Protein AF-A0AAN0Z830-F1 (afdb_monomer)

Radius of gyration: 45.78 Å; Cα contacts (8 Å, |Δi|>4): 233; chains: 1; bounding box: 115×77×128 Å

Structure (mmCIF, N/CA/C/O backbone):
data_AF-A0AAN0Z830-F1
#
_entry.id   AF-A0AAN0Z830-F1
#
loop_
_atom_site.group_PDB
_atom_site.id
_atom_site.type_symbol
_atom_site.label_atom_id
_atom_site.label_alt_id
_atom_site.label_comp_id
_atom_site.label_asym_id
_atom_site.label_entity_id
_atom_site.label_seq_id
_atom_site.pdbx_PDB_ins_code
_atom_site.Cartn_x
_atom_site.Cartn_y
_atom_site.Cartn_z
_atom_site.occupancy
_atom_site.B_iso_or_equiv
_atom_site.auth_seq_id
_atom_site.auth_comp_id
_atom_site.auth_asym_id
_atom_site.auth_atom_id
_atom_site.pdbx_PDB_model_num
ATOM 1 N N . MET A 1 1 ? -76.048 36.753 4.198 1.00 36.59 1 MET A N 1
ATOM 2 C CA . MET A 1 1 ? -74.765 37.424 3.911 1.00 36.59 1 MET A CA 1
ATOM 3 C C . MET A 1 1 ? -74.162 37.829 5.245 1.00 36.59 1 MET A C 1
ATOM 5 O O . MET A 1 1 ? -74.640 38.785 5.834 1.00 36.59 1 MET A O 1
ATOM 9 N N . SER A 1 2 ? -73.198 37.057 5.751 1.00 37.72 2 SER A N 1
ATOM 10 C CA . SER A 1 2 ? -72.416 37.422 6.938 1.00 37.72 2 SER A CA 1
ATOM 11 C C . SER A 1 2 ? -71.027 37.811 6.469 1.00 37.72 2 SER A C 1
ATOM 13 O O . SER A 1 2 ? -70.305 36.990 5.910 1.00 37.72 2 SER A O 1
ATOM 15 N N . THR A 1 3 ? -70.683 39.077 6.653 1.00 37.38 3 THR A N 1
ATOM 16 C CA . THR A 1 3 ? -69.331 39.604 6.489 1.00 37.38 3 THR A CA 1
ATOM 17 C C . THR A 1 3 ? -68.425 38.953 7.530 1.00 37.38 3 THR A C 1
ATOM 19 O O . THR A 1 3 ? -68.562 39.216 8.723 1.00 37.38 3 THR A O 1
ATOM 22 N N . ILE A 1 4 ? -67.524 38.079 7.082 1.00 41.00 4 ILE A N 1
ATOM 23 C CA . ILE A 1 4 ? -66.385 37.617 7.878 1.00 41.00 4 ILE A CA 1
ATOM 24 C C . ILE A 1 4 ? -65.519 38.857 8.116 1.00 41.00 4 ILE A C 1
ATOM 26 O O . ILE A 1 4 ? -64.954 39.397 7.164 1.00 41.00 4 ILE A O 1
ATOM 30 N N . SER A 1 5 ? -65.483 39.355 9.356 1.00 38.84 5 SER A N 1
ATOM 31 C CA . SER A 1 5 ? -64.557 40.428 9.724 1.00 38.84 5 SER A CA 1
ATOM 32 C C . SER A 1 5 ? -63.140 39.894 9.561 1.00 38.84 5 SER A C 1
ATOM 34 O O . SER A 1 5 ? -62.750 38.946 10.239 1.00 38.84 5 SER A O 1
ATOM 36 N N . ASN A 1 6 ? -62.386 40.482 8.638 1.00 46.97 6 ASN A N 1
ATOM 37 C CA . ASN A 1 6 ? -60.991 40.149 8.366 1.00 46.97 6 ASN A CA 1
ATOM 38 C C . ASN A 1 6 ? -60.060 40.878 9.361 1.00 46.97 6 ASN A C 1
ATOM 40 O O . ASN A 1 6 ? -59.001 41.380 8.986 1.00 46.97 6 ASN A O 1
ATOM 44 N N . ASP A 1 7 ? -60.471 40.977 10.629 1.00 53.47 7 ASP A N 1
ATOM 45 C CA . ASP A 1 7 ? -59.674 41.600 11.681 1.00 53.47 7 ASP A CA 1
ATOM 46 C C . ASP A 1 7 ? -58.597 40.614 12.127 1.00 53.47 7 ASP A C 1
ATOM 48 O O . ASP A 1 7 ? -58.806 39.739 12.969 1.00 53.47 7 ASP A O 1
ATOM 52 N N . SER A 1 8 ? -57.415 40.746 11.527 1.00 60.31 8 SER A N 1
ATOM 53 C CA . SER A 1 8 ? -56.220 40.068 12.023 1.00 60.31 8 SER A CA 1
ATOM 54 C C . SER A 1 8 ? -55.987 40.488 13.479 1.00 60.31 8 SER A C 1
ATOM 56 O O . SER A 1 8 ? -56.006 41.690 13.761 1.00 60.31 8 SER A O 1
ATOM 58 N N . PRO A 1 9 ? -55.761 39.552 14.421 1.00 67.81 9 PRO A N 1
ATOM 59 C CA . PRO A 1 9 ? -55.589 39.903 15.822 1.00 67.81 9 PRO A CA 1
ATOM 60 C C . PRO A 1 9 ? -54.389 40.846 15.977 1.00 67.81 9 PRO A C 1
ATOM 62 O O . PRO A 1 9 ? -53.250 40.512 15.643 1.00 67.81 9 PRO A O 1
ATOM 65 N N . MET A 1 10 ? -54.665 42.054 16.464 1.00 74.75 10 MET A N 1
ATOM 66 C CA . MET A 1 10 ? -53.665 43.083 16.731 1.00 74.75 10 MET A CA 1
ATOM 67 C C . MET A 1 10 ? -53.116 42.892 18.146 1.00 74.75 10 MET A C 1
ATOM 69 O O . MET A 1 10 ? -53.870 42.832 19.118 1.00 74.75 10 MET A O 1
ATOM 73 N N . ARG A 1 11 ? -51.792 42.838 18.290 1.00 72.62 11 ARG A N 1
ATOM 74 C CA . ARG A 1 11 ? -51.127 43.017 19.580 1.00 72.62 11 ARG A CA 1
ATOM 75 C C . ARG A 1 11 ? -51.316 44.464 20.012 1.00 72.62 11 ARG A C 1
ATOM 77 O O . ARG A 1 11 ? -50.896 45.384 19.318 1.00 72.62 11 ARG A O 1
ATOM 84 N N . THR A 1 12 ? -51.920 44.647 21.178 1.00 80.00 12 THR A N 1
ATOM 85 C CA . THR A 1 12 ? -52.028 45.936 21.866 1.00 80.00 12 THR A CA 1
ATOM 86 C C . THR A 1 12 ? -51.271 45.862 23.182 1.00 80.00 12 THR A C 1
ATOM 88 O O . THR A 1 12 ? -51.327 44.834 23.855 1.00 80.00 12 THR A O 1
ATOM 91 N N . GLY A 1 13 ? -50.619 46.944 23.590 1.00 86.38 13 GLY A N 1
ATOM 92 C CA . GLY A 1 13 ? -49.917 46.989 24.868 1.00 86.38 13 GLY A CA 1
ATOM 93 C C . GLY A 1 13 ? -49.481 48.396 25.237 1.00 86.38 13 GLY A C 1
ATOM 94 O O . GLY A 1 13 ? -50.028 49.381 24.735 1.00 86.38 13 GLY A O 1
ATOM 95 N N . TRP A 1 14 ? -48.513 48.475 26.137 1.00 89.25 14 TRP A N 1
ATOM 96 C CA . TRP A 1 14 ? -47.897 49.711 26.591 1.00 89.25 14 TRP A CA 1
ATOM 97 C C . TRP A 1 14 ? -46.433 49.753 26.156 1.00 89.25 14 TRP A C 1
ATOM 99 O O . TRP A 1 14 ? -45.771 48.717 26.067 1.00 89.25 14 TRP A O 1
ATOM 109 N N . SER A 1 15 ? -45.953 50.959 25.870 1.00 89.62 15 SER A N 1
ATOM 110 C CA . SER A 1 15 ? -44.570 51.261 25.524 1.00 89.62 15 SER A CA 1
ATOM 111 C C . SER A 1 15 ? -43.957 52.163 26.587 1.00 89.62 15 SER A C 1
ATOM 113 O O . SER A 1 15 ? -44.625 53.078 27.077 1.00 89.62 15 SER A O 1
ATOM 115 N N . VAL A 1 16 ? -42.679 51.954 26.896 1.00 88.44 16 VAL A N 1
ATOM 116 C CA . VAL A 1 16 ? -41.858 52.924 27.636 1.00 88.44 16 VAL A CA 1
ATOM 117 C C . VAL A 1 16 ? -41.117 53.769 26.609 1.00 88.44 16 VAL A C 1
ATOM 119 O O . VAL A 1 16 ? -40.380 53.232 25.783 1.00 88.44 16 VAL A O 1
ATOM 122 N N . VAL A 1 17 ? -41.325 55.080 26.650 1.00 87.44 17 VAL A N 1
ATOM 123 C CA . VAL A 1 17 ? -40.800 56.039 25.676 1.00 87.44 17 VAL A CA 1
ATOM 124 C C . VAL A 1 17 ? -39.960 57.079 26.404 1.00 87.44 17 VAL A C 1
ATOM 126 O O . VAL A 1 17 ? -40.355 57.563 27.465 1.00 87.44 17 VAL A O 1
ATOM 129 N N . ASP A 1 18 ? -38.799 57.423 25.858 1.00 85.44 18 ASP A N 1
ATOM 130 C CA . ASP A 1 18 ? -37.977 58.505 26.401 1.00 85.44 18 ASP A CA 1
ATOM 131 C C . ASP A 1 18 ? -38.469 59.904 25.972 1.00 85.44 18 ASP A C 1
ATOM 133 O O . ASP A 1 18 ? -39.377 60.054 25.150 1.00 85.44 18 ASP A O 1
ATOM 137 N N . LYS A 1 19 ? -37.848 60.962 26.514 1.00 80.56 19 LYS A N 1
ATOM 138 C CA . LYS A 1 19 ? -38.179 62.359 26.165 1.00 80.56 19 LYS A CA 1
ATOM 139 C C . LYS A 1 19 ? -37.974 62.696 24.683 1.00 80.56 19 LYS A C 1
ATOM 141 O O . LYS A 1 19 ? -38.504 63.700 24.219 1.00 80.56 19 LYS A O 1
ATOM 146 N N . GLN A 1 20 ? -37.180 61.907 23.963 1.00 79.25 20 GLN A N 1
ATOM 147 C CA . GLN A 1 20 ? -36.871 62.097 22.546 1.00 79.25 20 GLN A CA 1
ATOM 148 C C . GLN A 1 20 ? -37.838 61.312 21.645 1.00 79.25 20 GLN A C 1
ATOM 150 O O . GLN A 1 20 ? -37.745 61.403 20.423 1.00 79.25 20 GLN A O 1
ATOM 155 N N . GLY A 1 21 ? -38.791 60.576 22.230 1.00 77.69 21 GLY A N 1
ATOM 156 C CA . GLY A 1 21 ? -39.783 59.790 21.504 1.00 77.69 21 GLY A CA 1
ATOM 157 C C . GLY A 1 21 ? -39.315 58.382 21.133 1.00 77.69 21 GLY A C 1
ATOM 158 O O . GLY A 1 21 ? -40.021 57.691 20.402 1.00 77.69 21 GLY A O 1
ATOM 159 N N . LYS A 1 22 ? -38.154 57.926 21.620 1.00 83.06 22 LYS A N 1
ATOM 160 C CA . LYS A 1 22 ? -37.643 56.582 21.341 1.00 83.06 22 LYS A CA 1
ATOM 161 C C . LYS A 1 22 ? -38.328 55.556 22.242 1.00 83.06 22 LYS A C 1
ATOM 163 O O . LYS A 1 22 ? -38.270 55.655 23.468 1.00 83.06 22 LYS A O 1
ATOM 168 N N . GLU A 1 23 ? -38.944 54.544 21.634 1.00 84.19 23 GLU A N 1
ATOM 169 C CA . GLU A 1 23 ? -39.487 53.394 22.361 1.00 84.19 23 GLU A CA 1
ATOM 170 C C . GLU A 1 23 ? -38.346 52.489 22.849 1.00 84.19 23 GLU A C 1
ATOM 172 O O . GLU A 1 23 ? -37.551 51.985 22.054 1.00 84.19 23 GLU A O 1
ATOM 177 N N . LEU A 1 24 ? -38.266 52.272 24.162 1.00 83.19 24 LEU A N 1
ATOM 178 C CA . LEU A 1 24 ? -37.309 51.352 24.787 1.00 83.19 24 LEU A CA 1
ATOM 179 C C . LEU A 1 24 ? -37.878 49.931 24.876 1.00 83.19 24 LEU A C 1
ATOM 181 O O . LEU A 1 24 ? -37.157 48.950 24.719 1.00 83.19 24 LEU A O 1
ATOM 185 N N . CYS A 1 25 ? -39.188 49.830 25.081 1.00 83.56 25 CYS A N 1
ATOM 186 C CA . CYS A 1 25 ? -39.962 48.607 24.926 1.00 83.56 25 CYS A CA 1
ATOM 187 C C . CYS A 1 25 ? -41.369 48.968 24.440 1.00 83.56 25 CYS A C 1
ATOM 189 O O . CYS A 1 25 ? -41.843 50.077 24.695 1.00 83.56 25 CYS A O 1
ATOM 191 N N . SER A 1 26 ? -42.031 48.051 23.737 1.00 86.75 26 SER A N 1
ATOM 192 C CA . SER A 1 26 ? -43.398 48.237 23.246 1.00 86.75 26 SER A CA 1
ATOM 193 C C . SER A 1 26 ? -44.188 46.936 23.273 1.00 86.75 26 SER A C 1
ATOM 195 O O . SER A 1 26 ? -43.617 45.845 23.297 1.00 86.75 26 SER A O 1
ATOM 197 N N . LEU A 1 27 ? -45.518 47.061 23.274 1.00 83.25 27 LEU A N 1
ATOM 198 C CA . LEU A 1 27 ? -46.466 45.945 23.237 1.00 83.25 27 LEU A CA 1
ATOM 199 C C . LEU A 1 27 ? -46.359 44.990 24.435 1.00 83.25 27 LEU A C 1
ATOM 201 O O . LEU A 1 27 ? -46.645 43.798 24.309 1.00 83.25 27 LEU A O 1
ATOM 205 N N . VAL A 1 28 ? -45.993 45.521 25.604 1.00 83.06 28 VAL A N 1
ATOM 206 C CA . VAL A 1 28 ? -45.953 44.770 26.867 1.00 83.06 28 VAL A CA 1
ATOM 207 C C . VAL A 1 28 ? -47.168 45.094 27.752 1.00 83.06 28 VAL A C 1
ATOM 209 O O . VAL A 1 28 ? -47.805 46.140 27.572 1.00 83.06 28 VAL A O 1
ATOM 212 N N . PRO A 1 29 ? -47.535 44.224 28.711 1.00 87.12 29 PRO A N 1
ATOM 213 C CA . PRO A 1 29 ? -48.523 44.556 29.734 1.00 87.12 29 PRO A CA 1
ATOM 214 C C . PRO A 1 29 ? -48.128 45.813 30.517 1.00 87.12 29 PRO A C 1
ATOM 216 O O . PRO A 1 29 ? -46.946 46.125 30.656 1.00 87.12 29 PRO A O 1
ATOM 219 N N . ARG A 1 30 ? -49.121 46.527 31.063 1.00 82.75 30 ARG A N 1
ATOM 220 C CA . ARG A 1 30 ? -48.874 47.792 31.772 1.00 82.75 30 ARG A CA 1
ATOM 221 C C . ARG A 1 30 ? -47.902 47.626 32.940 1.00 82.75 30 ARG A C 1
ATOM 223 O O . ARG A 1 30 ? -46.965 48.405 33.042 1.00 82.75 30 ARG A O 1
ATOM 230 N N . SER A 1 31 ? -48.103 46.591 33.754 1.00 85.00 31 SER A N 1
ATOM 231 C CA . SER A 1 31 ? -47.233 46.269 34.888 1.00 85.00 31 SER A CA 1
ATOM 232 C C . SER A 1 31 ? -45.783 46.069 34.453 1.00 85.00 31 SER A C 1
ATOM 234 O O . SER A 1 31 ? -44.885 46.672 35.021 1.00 85.00 31 SER A O 1
ATOM 236 N N . THR A 1 32 ? -45.557 45.323 33.370 1.00 84.06 32 THR A N 1
ATOM 237 C CA . THR A 1 32 ? -44.220 45.115 32.804 1.00 84.06 32 THR A CA 1
ATOM 238 C C . THR A 1 32 ? -43.603 46.417 32.288 1.00 84.06 32 THR A C 1
ATOM 240 O O . THR A 1 32 ? -42.408 46.627 32.456 1.00 84.06 32 THR A O 1
ATOM 243 N N . ALA A 1 33 ? -44.390 47.318 31.688 1.00 85.56 33 ALA A N 1
ATOM 244 C CA . ALA A 1 33 ? -43.894 48.639 31.293 1.00 85.56 33 ALA A CA 1
ATOM 245 C C . ALA A 1 33 ? -43.503 49.500 32.509 1.00 85.56 33 ALA A C 1
ATOM 247 O O . ALA A 1 33 ? -42.485 50.190 32.461 1.00 85.56 33 ALA A O 1
ATOM 248 N N . ASP A 1 34 ? -44.283 49.453 33.594 1.00 84.69 34 ASP A N 1
ATOM 249 C CA . ASP A 1 34 ? -43.969 50.155 34.843 1.00 84.69 34 ASP A CA 1
ATOM 250 C C . ASP A 1 34 ? -42.675 49.593 35.478 1.00 84.69 34 ASP A C 1
ATOM 252 O O . ASP A 1 34 ? -41.786 50.371 35.837 1.00 84.69 34 ASP A O 1
ATOM 256 N N . ASP A 1 35 ? -42.505 48.267 35.508 1.00 85.94 35 ASP A N 1
ATOM 257 C CA . ASP A 1 35 ? -41.287 47.602 36.000 1.00 85.94 35 ASP A CA 1
ATOM 258 C C . ASP A 1 35 ? -40.061 47.939 35.140 1.00 85.94 35 ASP A C 1
ATOM 260 O O . ASP A 1 35 ? -38.996 48.281 35.658 1.00 85.94 35 ASP A O 1
ATOM 264 N N . MET A 1 36 ? -40.203 47.902 33.810 1.00 84.56 36 MET A N 1
ATOM 265 C CA . MET A 1 36 ? -39.117 48.252 32.891 1.00 84.56 36 MET A CA 1
ATOM 266 C C . MET A 1 36 ? -38.738 49.727 33.001 1.00 84.56 36 MET A C 1
ATOM 268 O O . MET A 1 36 ? -37.553 50.052 32.961 1.00 84.56 36 MET A O 1
ATOM 272 N N . LYS A 1 37 ? -39.708 50.631 33.187 1.00 85.31 37 LYS A N 1
ATOM 273 C CA . LYS A 1 37 ? -39.422 52.043 33.463 1.00 85.31 37 LYS A CA 1
ATOM 274 C C . LYS A 1 37 ? -38.579 52.186 34.731 1.00 85.31 37 LYS A C 1
ATOM 276 O O . LYS A 1 37 ? -37.565 52.881 34.692 1.00 85.31 37 LYS A O 1
ATOM 281 N N . TRP A 1 38 ? -38.959 51.517 35.820 1.00 84.25 38 TRP A N 1
ATOM 282 C CA . TRP A 1 38 ? -38.179 51.517 37.060 1.00 84.25 38 TRP A CA 1
ATOM 283 C C . TRP A 1 38 ? -36.767 50.970 36.858 1.00 84.25 38 TRP A C 1
ATOM 285 O O . TRP A 1 38 ? -35.801 51.608 37.277 1.00 84.25 38 TRP A O 1
ATOM 295 N N . PHE A 1 39 ? -36.636 49.843 36.160 1.00 84.75 39 PHE A N 1
ATOM 296 C CA . PHE A 1 39 ? -35.343 49.248 35.838 1.00 84.75 39 PHE A CA 1
ATOM 297 C C . PHE A 1 39 ? -34.453 50.207 35.033 1.00 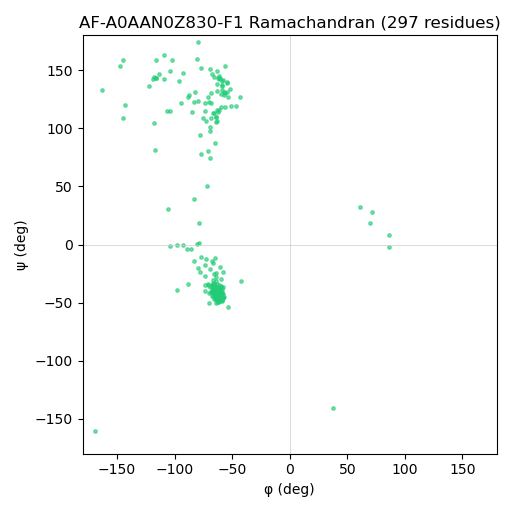84.75 39 PHE A C 1
ATOM 299 O O . PHE A 1 39 ? -33.302 50.444 35.402 1.00 84.75 39 PHE A O 1
ATOM 306 N N . TYR A 1 40 ? -34.981 50.826 33.972 1.00 82.62 40 TYR A N 1
ATOM 307 C CA . TYR A 1 40 ? -34.213 51.771 33.161 1.00 82.62 40 TYR A CA 1
ATOM 308 C C . TYR A 1 40 ? -33.791 53.008 33.958 1.00 82.62 40 TYR A C 1
ATOM 310 O O . TYR A 1 40 ? -32.639 53.428 33.843 1.00 82.62 40 TYR A O 1
ATOM 318 N N . MET A 1 41 ? -34.672 53.538 34.814 1.00 81.88 41 MET A N 1
ATOM 319 C CA . MET A 1 41 ? -34.348 54.650 35.714 1.00 81.88 41 MET A CA 1
ATOM 320 C C . MET A 1 41 ? -33.230 54.302 36.706 1.00 81.88 41 MET A C 1
ATOM 322 O O . MET A 1 41 ? -32.383 55.149 36.979 1.00 81.88 41 MET A O 1
ATOM 326 N N . GLN A 1 42 ? -33.202 53.073 37.230 1.00 81.00 42 GLN A N 1
ATOM 327 C CA . GLN A 1 42 ? -32.143 52.613 38.137 1.00 81.00 42 GLN A CA 1
ATOM 328 C C . GLN A 1 42 ? -30.819 52.356 37.409 1.00 81.00 42 GLN A C 1
ATOM 330 O O . GLN A 1 42 ? -29.755 52.690 37.923 1.00 81.00 42 GLN A O 1
ATOM 335 N N . SER A 1 43 ? -30.881 51.769 36.213 1.00 78.88 43 SER A N 1
ATOM 336 C CA . SER A 1 43 ? -29.699 51.375 35.437 1.00 78.88 43 SER A CA 1
ATOM 337 C C . SER A 1 43 ? -28.949 52.549 34.802 1.00 78.88 43 SER A C 1
ATOM 339 O O . SER A 1 43 ? -27.745 52.452 34.567 1.00 78.88 43 SER A O 1
ATOM 341 N N . ASN A 1 44 ? -29.636 53.656 34.505 1.00 76.94 44 ASN A N 1
ATOM 342 C CA . ASN A 1 44 ? -29.026 54.813 33.868 1.00 76.94 44 ASN A CA 1
ATOM 343 C C . ASN A 1 44 ? -29.647 56.127 34.390 1.00 76.94 44 ASN A C 1
ATOM 345 O O . ASN A 1 44 ? -30.775 56.471 34.017 1.00 76.94 44 ASN A O 1
ATOM 349 N N . PRO A 1 45 ? -28.889 56.912 35.184 1.00 73.31 45 PRO A N 1
ATOM 350 C CA . PRO A 1 45 ? -29.349 58.179 35.754 1.00 73.31 45 PRO A CA 1
ATOM 351 C C . PRO A 1 45 ? -29.793 59.213 34.711 1.00 73.31 45 PRO A C 1
ATOM 353 O O . PRO A 1 45 ? -30.601 60.086 35.025 1.00 73.31 45 PRO A O 1
ATOM 356 N N . ALA A 1 46 ? -29.301 59.118 33.468 1.00 73.44 46 ALA A N 1
ATOM 357 C CA . ALA A 1 46 ? -29.650 60.039 32.386 1.00 73.44 46 ALA A CA 1
ATOM 358 C C . ALA A 1 46 ? -31.138 59.977 32.001 1.00 73.44 46 ALA A C 1
ATOM 360 O O . ALA A 1 46 ? -31.680 60.962 31.498 1.00 73.44 46 ALA A O 1
ATOM 361 N N . TYR A 1 47 ? -31.815 58.851 32.260 1.00 67.38 47 TYR A N 1
ATOM 362 C CA . TYR A 1 47 ? -33.243 58.721 31.980 1.00 67.38 47 TYR A CA 1
ATOM 363 C C . TYR A 1 47 ? -34.129 59.416 33.020 1.00 67.38 47 TYR A C 1
ATOM 365 O O . TYR A 1 47 ? -35.231 59.830 32.659 1.00 67.38 47 TYR A O 1
ATOM 373 N N . GLY A 1 48 ? -33.648 59.627 34.256 1.00 65.56 48 GLY A N 1
ATOM 374 C CA . GLY A 1 48 ? -34.333 60.369 35.328 1.00 65.56 48 GLY A CA 1
ATOM 375 C C . GLY A 1 48 ? -35.857 60.158 35.386 1.00 65.56 48 GLY A C 1
ATOM 376 O O . GLY A 1 48 ? -36.364 59.081 35.097 1.00 65.56 48 GLY A O 1
ATOM 377 N N . ASN A 1 49 ? -36.625 61.216 35.670 1.00 65.38 49 ASN A N 1
ATOM 378 C CA . ASN A 1 49 ? -38.097 61.211 35.534 1.00 65.38 49 ASN A CA 1
ATOM 379 C C . ASN A 1 49 ? -38.574 61.383 34.072 1.00 65.38 49 ASN A C 1
ATOM 381 O O . ASN A 1 49 ? -39.702 61.802 33.829 1.00 65.38 49 ASN A O 1
ATOM 385 N N . GLY A 1 50 ? -37.704 61.144 33.089 1.00 73.44 50 GLY A N 1
ATOM 386 C CA . GLY A 1 50 ? -37.937 61.440 31.676 1.00 73.44 50 GLY A CA 1
ATOM 387 C C . GLY A 1 50 ? -38.598 60.337 30.862 1.00 73.44 50 GLY A C 1
ATOM 388 O O . GLY A 1 50 ? -38.865 60.557 29.686 1.00 73.44 50 GLY A O 1
ATOM 389 N N . LEU A 1 51 ? -38.845 59.171 31.458 1.00 83.00 51 LEU A N 1
ATOM 390 C CA . LEU A 1 51 ? -39.528 58.069 30.790 1.00 83.00 51 LEU A CA 1
ATOM 391 C C . LEU A 1 51 ? -41.043 58.187 30.966 1.00 83.00 51 LEU A C 1
ATOM 393 O O . LEU A 1 51 ? -41.559 58.252 32.087 1.00 83.00 51 LEU A O 1
ATOM 397 N N . GLU A 1 52 ? -41.766 58.152 29.859 1.00 86.38 52 GLU A N 1
ATOM 398 C CA . GLU A 1 52 ? -43.223 58.153 29.816 1.00 86.38 52 GLU A CA 1
ATOM 399 C C . GLU A 1 52 ? -43.730 56.783 29.382 1.00 86.38 52 GLU A C 1
ATOM 401 O O . GLU A 1 52 ? -43.150 56.134 28.516 1.00 86.38 52 GLU A O 1
ATOM 406 N N . ILE A 1 53 ? -44.838 56.339 29.973 1.00 86.75 53 ILE A N 1
ATOM 407 C CA . ILE A 1 53 ? -45.486 55.095 29.560 1.00 86.75 53 ILE A CA 1
ATOM 408 C C . ILE A 1 53 ? -46.714 55.458 28.748 1.00 86.75 53 ILE A C 1
ATOM 410 O O . ILE A 1 53 ? -47.662 56.048 29.274 1.00 86.75 53 ILE A O 1
ATOM 414 N N . LYS A 1 54 ? -46.686 55.099 27.469 1.00 88.19 54 LYS A N 1
ATOM 415 C CA . LYS A 1 54 ? -47.738 55.399 26.495 1.00 88.19 54 LYS A CA 1
ATOM 416 C C . LYS A 1 54 ? -48.366 54.115 25.990 1.00 88.19 54 LYS A C 1
ATOM 418 O O . LYS A 1 54 ? -47.788 53.037 26.099 1.00 88.19 54 LYS A O 1
ATOM 423 N N . ARG A 1 55 ? -49.583 54.216 25.465 1.00 86.19 55 ARG A N 1
ATOM 424 C CA . ARG A 1 55 ? -50.226 53.082 24.805 1.00 86.19 55 ARG A CA 1
ATOM 425 C C . ARG A 1 55 ? -49.508 52.841 23.477 1.00 86.19 55 ARG A C 1
ATOM 427 O O . ARG A 1 55 ? -49.351 53.783 22.708 1.00 86.19 55 ARG A O 1
ATOM 434 N N . SER A 1 56 ? -49.055 51.614 23.244 1.00 84.94 56 SER A N 1
ATOM 435 C CA . SER A 1 56 ? -48.383 51.239 22.001 1.00 84.94 56 SER A CA 1
ATOM 436 C C . SER A 1 56 ? -49.361 51.280 20.834 1.00 84.94 56 SER A C 1
ATOM 438 O O . SER A 1 56 ? -50.535 50.922 20.990 1.00 84.94 56 SER A O 1
ATOM 440 N N . GLU A 1 57 ? -48.861 51.632 19.654 1.00 80.62 57 GLU A N 1
ATOM 441 C CA . GLU A 1 57 ? -49.614 51.454 18.416 1.00 80.62 57 GLU A CA 1
ATOM 442 C C . GLU A 1 57 ? -49.879 49.956 18.172 1.00 80.62 57 GLU A C 1
ATOM 444 O O . GLU A 1 57 ? -48.954 49.146 18.316 1.00 80.62 57 GLU A O 1
ATOM 449 N N . PRO A 1 58 ? -51.122 49.554 17.840 1.00 77.56 58 PRO A N 1
ATOM 450 C CA . PRO A 1 58 ? -51.443 48.158 17.579 1.00 77.56 58 PRO A CA 1
ATOM 451 C C . PRO A 1 58 ? -50.618 47.607 16.410 1.00 77.56 58 PRO A C 1
ATOM 453 O O . PRO A 1 58 ? -50.580 48.213 15.341 1.00 77.56 58 PRO A O 1
ATOM 456 N N . LYS A 1 59 ? -49.971 46.450 16.596 1.00 76.69 59 LYS A N 1
ATOM 457 C CA . LYS A 1 59 ? -49.235 45.755 15.522 1.00 76.69 59 LYS A CA 1
ATOM 458 C C . LYS A 1 59 ? -49.844 44.380 15.259 1.00 76.69 59 LYS A C 1
ATOM 460 O O . LYS A 1 59 ? -50.258 43.726 16.215 1.00 76.69 59 LYS A O 1
ATOM 465 N N . PRO A 1 60 ? -49.885 43.900 14.007 1.00 75.62 60 PRO A N 1
ATOM 466 C CA . PRO A 1 60 ? -50.394 42.564 13.708 1.00 75.62 60 PRO A CA 1
ATOM 467 C C . PRO A 1 60 ? -49.595 41.493 14.466 1.00 75.62 60 PRO A C 1
ATOM 469 O O . PRO A 1 60 ? -48.369 41.587 14.576 1.00 75.62 60 PRO A O 1
ATOM 472 N N . MET A 1 61 ? -50.284 40.492 15.029 1.00 66.69 61 MET A N 1
ATOM 473 C CA . MET A 1 61 ? -49.606 39.368 15.678 1.00 66.69 61 MET A CA 1
ATOM 474 C C . MET A 1 61 ? -48.681 38.653 14.679 1.00 66.69 61 MET A C 1
ATOM 476 O O . MET A 1 61 ? -49.122 38.354 13.567 1.00 66.69 61 MET A O 1
ATOM 480 N N . PRO A 1 62 ? -47.420 38.350 15.049 1.00 61.25 62 PRO A N 1
ATOM 481 C CA . PRO A 1 62 ? -46.574 37.504 14.218 1.00 61.25 62 PRO A CA 1
ATOM 482 C C . PRO A 1 62 ? -47.226 36.124 14.075 1.00 61.25 62 PRO A C 1
ATOM 484 O O . PRO A 1 62 ? -47.836 35.624 15.024 1.00 61.25 62 PRO A O 1
ATOM 487 N N . ALA A 1 63 ? -47.110 35.524 12.887 1.00 62.56 63 ALA A N 1
ATOM 488 C CA . ALA A 1 63 ? -47.649 34.195 12.627 1.00 62.56 63 ALA A CA 1
ATOM 489 C C . ALA A 1 63 ? -47.112 33.190 13.668 1.00 62.56 63 ALA A C 1
ATOM 491 O O . ALA A 1 63 ? -45.935 33.277 14.039 1.00 62.56 63 ALA A O 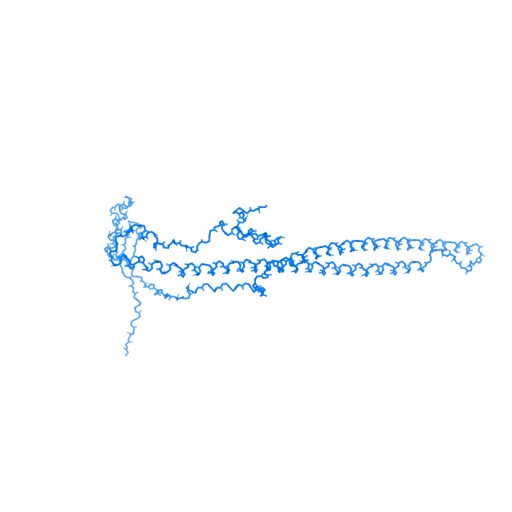1
ATOM 492 N N . PRO A 1 64 ? -47.947 32.259 14.168 1.00 54.44 64 PRO A N 1
ATOM 493 C CA . PRO A 1 64 ? -47.501 31.265 15.131 1.00 54.44 64 PRO A CA 1
ATOM 494 C C . PRO A 1 64 ? -46.330 30.477 14.541 1.00 54.44 64 PRO A C 1
ATOM 496 O O . PRO A 1 64 ? -46.408 29.983 13.416 1.00 54.44 64 PRO A O 1
ATOM 499 N N . ILE A 1 65 ? -45.237 30.383 15.299 1.00 55.03 65 ILE A N 1
ATOM 500 C CA . ILE A 1 65 ? -44.090 29.554 14.933 1.00 55.03 65 ILE A CA 1
ATOM 501 C C . ILE A 1 65 ? -44.583 28.107 14.934 1.00 55.03 65 ILE A C 1
ATOM 503 O O . ILE A 1 65 ? -44.818 27.521 15.990 1.00 55.03 65 ILE A O 1
ATOM 507 N N . VAL A 1 66 ? -44.777 27.542 13.746 1.00 49.19 66 VAL A N 1
ATOM 508 C CA . VAL A 1 66 ? -45.048 26.116 13.585 1.00 49.19 66 VAL A CA 1
ATOM 509 C C . VAL A 1 66 ? -43.733 25.395 13.860 1.00 49.19 66 VAL A C 1
ATOM 511 O O . VAL A 1 66 ? -42.799 25.465 13.063 1.00 49.19 66 VAL A O 1
ATOM 514 N N . PHE A 1 67 ? -43.633 24.743 15.017 1.00 44.66 67 PHE A N 1
ATOM 515 C CA . PHE A 1 67 ? -42.529 23.836 15.319 1.00 44.66 67 PHE A CA 1
ATOM 516 C C . PHE A 1 67 ? -42.581 22.671 14.320 1.00 44.66 67 PHE A C 1
ATOM 518 O O . PHE A 1 67 ? -43.466 21.821 14.408 1.00 44.66 67 PHE A O 1
ATOM 525 N N . SER A 1 68 ? -41.662 22.640 13.351 1.00 44.09 68 SER A N 1
ATOM 526 C CA . SER A 1 68 ? -41.470 21.464 12.499 1.00 44.09 68 SER A CA 1
ATOM 527 C C . SER A 1 68 ? -40.567 20.461 13.231 1.00 44.09 68 SER A C 1
ATOM 529 O O . SER A 1 68 ? -39.438 20.822 13.576 1.00 44.09 68 SER A O 1
ATOM 531 N N . PRO A 1 69 ? -41.003 19.209 13.466 1.00 53.53 69 PRO A N 1
ATOM 532 C CA . PRO A 1 69 ? -40.183 18.177 14.109 1.00 53.53 69 PRO A CA 1
ATOM 533 C C . PRO A 1 69 ? -38.951 17.767 13.285 1.00 53.53 69 PRO A C 1
ATOM 535 O O . PRO A 1 69 ? -38.065 17.091 13.801 1.00 53.53 69 PRO A O 1
ATOM 538 N N . ASP A 1 70 ? -38.864 18.182 12.016 1.00 49.12 70 ASP A N 1
ATOM 539 C CA . ASP A 1 70 ? -37.785 17.797 11.098 1.00 49.12 70 ASP A CA 1
ATOM 540 C C . ASP A 1 70 ? -36.401 18.356 11.472 1.00 49.12 70 ASP A C 1
ATOM 542 O O . ASP A 1 70 ? -35.392 17.865 10.967 1.00 49.12 70 ASP A O 1
ATOM 546 N N . ILE A 1 71 ? -36.327 19.341 12.374 1.00 48.44 71 ILE A N 1
ATOM 547 C CA . ILE A 1 71 ? -35.054 19.895 12.875 1.00 48.44 71 ILE A CA 1
ATOM 548 C C . ILE A 1 71 ? -34.363 18.905 13.841 1.00 48.44 71 ILE A C 1
ATOM 550 O O . ILE A 1 71 ? -33.159 18.991 14.062 1.00 48.44 71 ILE A O 1
ATOM 554 N N . TYR A 1 72 ? -35.102 17.917 14.363 1.00 49.19 72 TYR A N 1
ATOM 555 C CA . TYR A 1 72 ? -34.594 16.838 15.216 1.00 49.19 72 TYR A CA 1
ATOM 556 C C . TYR A 1 72 ? -34.498 15.497 14.485 1.00 49.19 72 TYR A C 1
ATOM 558 O O . TYR A 1 72 ? -34.631 14.446 15.112 1.00 49.19 72 TYR A O 1
ATOM 566 N N . LYS A 1 73 ? -34.258 15.479 13.166 1.00 48.56 73 LYS A N 1
ATOM 567 C CA . LYS A 1 73 ? -33.789 14.233 12.550 1.00 48.56 73 LYS A CA 1
ATOM 568 C C . LYS A 1 73 ? -32.451 13.879 13.207 1.00 48.56 73 LYS A C 1
ATOM 570 O O . LYS A 1 73 ? -31.514 14.668 13.060 1.00 48.56 73 LYS A O 1
ATOM 575 N N . PRO A 1 74 ? -32.331 12.749 13.938 1.00 52.41 74 PRO A N 1
ATOM 576 C CA . PRO A 1 74 ? -31.019 12.282 14.351 1.00 52.41 74 PRO A CA 1
ATOM 577 C C . PRO A 1 74 ? -30.190 12.186 13.074 1.00 52.41 74 PRO A C 1
ATOM 579 O O . PRO A 1 74 ? -30.674 11.632 12.081 1.00 52.41 74 PRO A O 1
ATOM 582 N N . MET A 1 75 ? -29.008 12.816 13.066 1.00 53.88 75 MET A N 1
ATOM 583 C CA . MET A 1 75 ? -28.078 12.706 11.943 1.00 53.88 75 MET A CA 1
ATOM 584 C C . MET A 1 75 ? -28.051 11.244 11.513 1.00 53.88 75 MET A C 1
ATOM 586 O O . MET A 1 75 ? -27.914 10.370 12.373 1.00 53.88 75 MET A O 1
ATOM 590 N N . ALA A 1 76 ? -28.276 10.989 10.219 1.00 51.84 76 ALA A N 1
ATOM 591 C CA . ALA A 1 76 ? -28.237 9.638 9.682 1.00 51.84 76 ALA A CA 1
ATOM 592 C C . ALA A 1 76 ? -26.974 8.970 10.225 1.00 51.84 76 ALA A C 1
ATOM 594 O O . ALA A 1 76 ? -25.882 9.516 10.051 1.00 51.84 76 ALA A O 1
ATOM 595 N N . VAL A 1 77 ? -27.152 7.872 10.971 1.00 57.66 77 VAL A N 1
ATOM 596 C CA . VAL A 1 77 ? -26.041 7.158 11.605 1.00 57.66 77 VAL A CA 1
ATOM 597 C C . VAL A 1 77 ? -25.014 6.917 10.502 1.00 57.66 77 VAL A C 1
ATOM 599 O O . VAL A 1 77 ? -25.391 6.324 9.488 1.00 57.66 77 VAL A O 1
ATOM 602 N N . PRO A 1 78 ? -23.780 7.441 10.622 1.00 53.25 78 PRO A N 1
ATOM 603 C CA . PRO A 1 78 ? -22.805 7.342 9.551 1.00 53.25 78 PRO A CA 1
ATOM 604 C C . PRO A 1 78 ? -22.636 5.869 9.211 1.00 53.25 78 PRO A C 1
ATOM 606 O O . PRO A 1 78 ? -22.278 5.070 10.075 1.00 53.25 78 PRO A O 1
ATOM 609 N N . THR A 1 79 ? -22.965 5.502 7.972 1.00 52.44 79 THR A N 1
ATOM 610 C CA . THR A 1 79 ? -22.811 4.128 7.508 1.00 52.44 7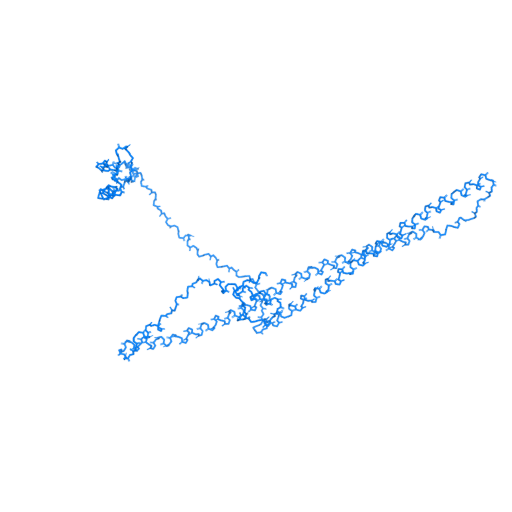9 THR A CA 1
ATOM 611 C C . THR A 1 79 ? -21.321 3.808 7.584 1.00 52.44 79 THR A C 1
ATOM 613 O O . THR A 1 79 ? -20.542 4.460 6.879 1.00 52.44 79 THR A O 1
ATOM 616 N N . PRO A 1 80 ? -20.889 2.878 8.453 1.00 59.69 80 PRO A N 1
ATOM 617 C CA . PRO A 1 80 ? -19.475 2.588 8.591 1.00 59.69 80 PRO A CA 1
ATOM 618 C C . PRO A 1 80 ? -18.935 2.068 7.250 1.00 59.69 80 PRO A C 1
ATOM 620 O O . PRO A 1 80 ? -19.667 1.390 6.517 1.00 59.69 80 PRO A O 1
ATOM 623 N N . PRO A 1 81 ? -17.677 2.387 6.898 1.00 66.81 81 PRO A N 1
ATOM 624 C CA . PRO A 1 81 ? -17.059 1.848 5.696 1.00 66.81 81 PRO A CA 1
ATOM 625 C C . PRO A 1 81 ? -17.132 0.319 5.730 1.00 66.81 81 PRO A C 1
ATOM 627 O O . PRO A 1 81 ? -16.947 -0.301 6.780 1.00 66.81 81 PRO A O 1
ATOM 630 N N . LYS A 1 82 ? -17.436 -0.297 4.582 1.00 76.38 82 LYS A N 1
ATOM 631 C CA . LYS A 1 82 ? -17.515 -1.754 4.476 1.00 76.38 82 LYS A CA 1
ATOM 632 C C . LYS A 1 82 ? -16.108 -2.332 4.616 1.00 76.38 82 LYS A C 1
ATOM 634 O O . LYS A 1 82 ? -15.342 -2.349 3.658 1.00 76.38 82 LYS A O 1
ATOM 639 N N . LEU A 1 83 ? -15.784 -2.772 5.824 1.00 83.12 83 LEU A N 1
ATOM 640 C CA . LEU A 1 83 ? -14.541 -3.464 6.124 1.00 83.12 83 LEU A CA 1
ATOM 641 C C . LEU A 1 83 ? -14.613 -4.924 5.652 1.00 83.12 83 LEU A C 1
ATOM 643 O O . LEU A 1 83 ? -15.712 -5.485 5.604 1.00 83.12 83 LEU A O 1
ATOM 647 N N . PRO A 1 84 ? -13.472 -5.545 5.308 1.00 82.44 84 PRO A N 1
ATOM 648 C CA . PRO A 1 84 ? -13.449 -6.954 4.957 1.00 82.44 84 PRO A CA 1
ATOM 649 C C . PRO A 1 84 ? -13.931 -7.827 6.125 1.00 82.44 84 PRO A C 1
ATOM 651 O O . PRO A 1 84 ? -13.678 -7.540 7.302 1.00 82.44 84 PRO A O 1
ATOM 654 N N . ASP A 1 85 ? -14.651 -8.893 5.782 1.00 84.62 85 ASP A N 1
ATOM 655 C CA . ASP A 1 85 ? -15.071 -9.917 6.733 1.00 84.62 85 ASP A CA 1
ATOM 656 C C . ASP A 1 85 ? -13.934 -10.929 6.884 1.00 84.62 85 ASP A C 1
ATOM 658 O O . ASP A 1 85 ? -13.566 -11.621 5.934 1.00 84.62 85 ASP A O 1
ATOM 662 N N . ILE A 1 86 ? -13.356 -10.974 8.082 1.00 87.06 86 ILE A N 1
ATOM 663 C CA . ILE A 1 86 ? -12.249 -11.856 8.454 1.00 87.06 86 ILE A CA 1
ATOM 664 C C . ILE A 1 86 ? -12.739 -12.747 9.593 1.00 87.06 86 ILE A C 1
ATOM 666 O O . ILE A 1 86 ? -13.503 -12.303 10.449 1.00 87.06 86 ILE A O 1
ATOM 670 N N . GLU A 1 87 ? -12.315 -14.009 9.597 1.00 85.69 87 GLU A N 1
ATOM 671 C CA . GLU A 1 87 ? -12.598 -14.923 10.702 1.00 85.69 87 GLU A CA 1
ATOM 672 C C . GLU A 1 87 ? -12.039 -14.378 12.026 1.00 85.69 87 GLU A C 1
ATOM 674 O O . GLU A 1 87 ? -10.891 -13.928 12.088 1.00 85.69 87 GLU A O 1
ATOM 679 N N . ALA A 1 88 ? -12.841 -14.472 13.089 1.00 85.25 88 ALA A N 1
ATOM 680 C CA . ALA A 1 88 ? -12.465 -13.994 14.413 1.00 85.25 88 ALA A CA 1
ATOM 681 C C . ALA A 1 88 ? -11.158 -14.646 14.899 1.00 85.25 88 ALA A C 1
ATOM 683 O O . ALA A 1 88 ? -11.000 -15.869 14.857 1.00 85.25 88 ALA A O 1
ATOM 684 N N . GLY A 1 89 ? -10.218 -13.826 15.367 1.00 86.75 89 GLY A N 1
ATOM 685 C CA . GLY A 1 89 ? -8.898 -14.255 15.835 1.00 86.75 89 GLY A CA 1
ATOM 686 C C . GLY A 1 89 ? -7.836 -14.374 14.735 1.00 86.75 89 GLY A C 1
ATOM 687 O O . GLY A 1 89 ? -6.681 -14.676 15.043 1.00 86.75 89 GLY A O 1
ATOM 688 N N . ARG A 1 90 ? -8.180 -14.136 13.460 1.00 92.00 90 ARG A N 1
ATOM 689 C CA . ARG A 1 90 ? -7.227 -14.131 12.331 1.00 92.00 90 ARG A CA 1
ATOM 690 C C . ARG A 1 90 ? -6.866 -12.737 11.827 1.00 92.00 90 ARG A C 1
ATOM 692 O O . ARG A 1 90 ? -6.023 -12.619 10.942 1.00 92.00 90 ARG A O 1
ATOM 699 N N . GLU A 1 91 ? -7.437 -11.684 12.396 1.00 93.00 91 GLU A N 1
ATOM 700 C CA . GLU A 1 91 ? -7.288 -10.302 11.934 1.00 93.00 91 GLU A CA 1
ATOM 701 C C . GLU A 1 91 ? -5.820 -9.859 11.937 1.00 93.00 91 GLU A C 1
ATOM 703 O O . GLU A 1 91 ? -5.327 -9.342 10.937 1.00 93.00 91 GLU A O 1
ATOM 708 N N . ARG A 1 92 ? -5.079 -10.149 13.017 1.00 93.25 92 ARG A N 1
ATOM 709 C CA . ARG A 1 92 ? -3.642 -9.831 13.100 1.00 93.25 92 ARG A CA 1
ATOM 710 C C . ARG A 1 92 ? -2.803 -10.643 12.117 1.00 93.25 92 ARG A C 1
ATOM 712 O O . ARG A 1 92 ? -1.865 -10.112 11.534 1.00 93.25 92 ARG A O 1
ATOM 719 N N . ALA A 1 93 ? -3.140 -11.914 11.892 1.00 93.94 93 ALA A N 1
ATOM 720 C CA . ALA A 1 93 ? -2.446 -12.731 10.898 1.00 93.94 93 ALA A CA 1
ATOM 721 C C . ALA A 1 93 ? -2.666 -12.194 9.474 1.00 93.94 93 ALA A C 1
ATOM 723 O O . ALA A 1 93 ? -1.712 -12.110 8.704 1.00 93.94 93 ALA A O 1
ATOM 724 N N . HIS A 1 94 ? -3.890 -11.762 9.161 1.00 93.56 94 HIS A N 1
ATOM 725 C CA . HIS A 1 94 ? -4.205 -11.117 7.890 1.00 93.56 94 HIS A CA 1
ATOM 726 C C . HIS A 1 94 ? -3.474 -9.778 7.725 1.00 93.56 94 HIS A C 1
ATOM 728 O O . HIS A 1 94 ? -2.899 -9.515 6.673 1.00 93.56 94 HIS A O 1
ATOM 734 N N . LEU A 1 95 ? -3.411 -8.957 8.778 1.00 94.81 95 LEU A N 1
ATOM 735 C CA . LEU A 1 95 ? -2.636 -7.716 8.759 1.00 94.81 95 LEU A CA 1
ATOM 736 C C . LEU A 1 95 ? -1.143 -7.976 8.496 1.00 94.81 95 LEU A C 1
ATOM 738 O O . LEU A 1 95 ? -0.554 -7.282 7.668 1.00 94.81 95 LEU A O 1
ATOM 742 N N . ARG A 1 96 ? -0.542 -9.009 9.111 1.00 96.12 96 ARG A N 1
ATOM 743 C CA . ARG A 1 96 ? 0.846 -9.416 8.805 1.00 96.12 96 ARG A CA 1
ATOM 744 C C . ARG A 1 96 ? 1.022 -9.757 7.328 1.00 96.12 96 ARG A C 1
ATOM 746 O O . ARG A 1 96 ? 1.983 -9.304 6.717 1.00 96.12 96 ARG A O 1
ATOM 753 N N . GLU A 1 97 ? 0.095 -10.512 6.745 1.00 94.62 97 GLU A N 1
ATOM 754 C CA . GLU A 1 97 ? 0.126 -10.847 5.317 1.00 94.62 97 GLU A CA 1
ATOM 755 C C . GLU A 1 97 ? 0.052 -9.592 4.435 1.00 94.62 97 GLU A C 1
ATOM 757 O O . GLU A 1 97 ? 0.828 -9.454 3.488 1.00 94.62 97 GLU A O 1
ATOM 762 N N . CYS A 1 98 ? -0.824 -8.638 4.764 1.00 94.50 98 CYS A N 1
ATOM 763 C CA . CYS A 1 98 ? -0.916 -7.375 4.034 1.00 94.50 98 CYS A CA 1
ATOM 764 C C . CYS A 1 98 ? 0.378 -6.553 4.128 1.00 94.50 98 CYS A C 1
ATOM 766 O O . CYS A 1 98 ? 0.832 -6.032 3.109 1.00 94.50 98 CYS A O 1
ATOM 768 N N . ILE A 1 99 ? 0.992 -6.469 5.313 1.00 94.50 99 ILE A N 1
ATOM 769 C CA . ILE A 1 99 ? 2.270 -5.770 5.524 1.00 94.50 99 ILE A CA 1
ATOM 770 C C . ILE A 1 99 ? 3.394 -6.438 4.725 1.00 94.50 99 ILE A C 1
ATOM 772 O O . ILE A 1 99 ? 4.160 -5.754 4.044 1.00 94.50 99 ILE A O 1
ATOM 776 N N . GLU A 1 100 ? 3.488 -7.768 4.757 1.00 94.56 100 GLU A N 1
ATOM 777 C CA . GLU A 1 100 ? 4.483 -8.501 3.968 1.00 94.56 100 GLU A CA 1
ATOM 778 C C . GLU A 1 100 ? 4.267 -8.307 2.468 1.00 94.56 100 GLU A C 1
ATOM 780 O O . GLU A 1 100 ? 5.220 -8.060 1.726 1.00 94.56 100 GLU A O 1
ATOM 785 N N . ARG A 1 101 ? 3.013 -8.305 2.011 1.00 92.81 101 ARG A N 1
ATOM 786 C CA . ARG A 1 101 ? 2.695 -7.999 0.617 1.00 92.81 101 ARG A CA 1
AT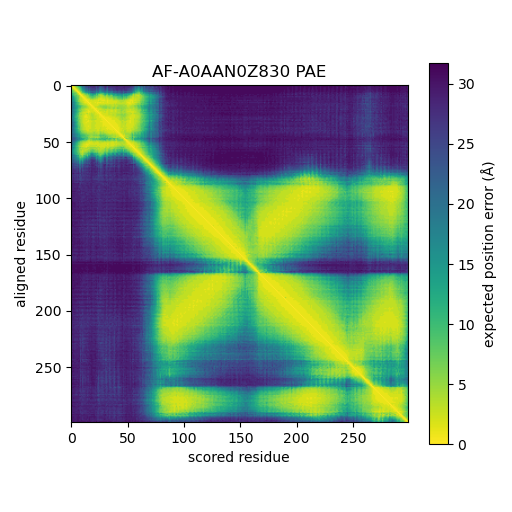OM 787 C C . ARG A 1 101 ? 3.160 -6.598 0.228 1.00 92.81 101 ARG A C 1
ATOM 789 O O . ARG A 1 101 ? 3.749 -6.479 -0.838 1.00 92.81 101 ARG A O 1
ATOM 796 N N . CYS A 1 102 ? 2.991 -5.585 1.084 1.00 93.44 102 CYS A N 1
ATOM 797 C CA . CYS A 1 102 ? 3.526 -4.238 0.846 1.00 93.44 102 CYS A CA 1
ATOM 798 C C . CYS A 1 102 ? 5.053 -4.234 0.670 1.00 93.44 102 CYS A C 1
ATOM 800 O O . CYS A 1 102 ? 5.568 -3.559 -0.222 1.00 93.44 102 CYS A O 1
ATOM 802 N N . LYS A 1 103 ? 5.790 -4.999 1.488 1.00 94.12 103 LYS A N 1
ATOM 803 C CA . LYS A 1 103 ? 7.255 -5.125 1.366 1.00 94.12 103 LYS A CA 1
ATOM 804 C C . LYS A 1 103 ? 7.647 -5.785 0.041 1.00 94.12 103 LYS A C 1
ATOM 806 O O . LYS A 1 103 ? 8.521 -5.290 -0.672 1.00 94.12 103 LYS A O 1
ATOM 811 N N . VAL A 1 104 ? 6.969 -6.871 -0.328 1.00 94.19 104 VAL A N 1
ATOM 812 C CA . VAL A 1 104 ? 7.219 -7.587 -1.588 1.00 94.19 104 VAL A CA 1
ATOM 813 C C . VAL A 1 104 ? 6.867 -6.715 -2.798 1.00 94.19 104 VAL A C 1
ATOM 815 O O . VAL A 1 104 ? 7.655 -6.626 -3.738 1.00 94.19 104 VAL A O 1
ATOM 818 N N . THR A 1 105 ? 5.739 -6.003 -2.785 1.00 92.44 105 THR A N 1
ATOM 819 C CA . THR A 1 105 ? 5.369 -5.103 -3.889 1.00 92.44 105 THR A CA 1
ATOM 820 C C . THR A 1 105 ? 6.308 -3.910 -4.009 1.00 92.44 105 THR A C 1
ATOM 822 O O . THR A 1 105 ? 6.611 -3.501 -5.129 1.00 92.44 105 THR A O 1
ATOM 825 N N . LEU A 1 106 ? 6.821 -3.382 -2.892 1.00 94.00 106 LEU A N 1
ATOM 826 C CA . LEU A 1 106 ? 7.809 -2.302 -2.908 1.00 94.00 106 LEU A CA 1
ATOM 827 C C . LEU A 1 106 ? 9.100 -2.743 -3.607 1.00 94.00 106 LEU A C 1
ATOM 829 O O . LEU A 1 106 ? 9.564 -2.068 -4.523 1.00 94.00 106 LEU A O 1
ATOM 833 N N . THR A 1 107 ? 9.636 -3.906 -3.231 1.00 94.31 107 THR A N 1
ATOM 834 C CA . THR A 1 107 ? 10.850 -4.453 -3.863 1.00 94.31 107 THR A CA 1
ATOM 835 C C . THR A 1 107 ? 10.650 -4.741 -5.355 1.00 94.31 107 THR A C 1
ATOM 837 O O . THR A 1 107 ? 11.529 -4.443 -6.166 1.00 94.31 107 THR A O 1
ATOM 840 N N . ALA A 1 108 ? 9.477 -5.244 -5.752 1.00 92.12 108 ALA A N 1
ATOM 841 C CA . ALA A 1 108 ? 9.129 -5.437 -7.160 1.00 92.12 108 ALA A CA 1
ATOM 842 C C . ALA A 1 108 ? 9.042 -4.106 -7.933 1.00 92.12 108 ALA A C 1
ATOM 844 O O . ALA A 1 108 ? 9.540 -4.012 -9.056 1.00 92.12 108 ALA A O 1
ATOM 845 N N . LEU A 1 109 ? 8.458 -3.063 -7.332 1.00 95.88 109 LEU A N 1
ATOM 846 C CA . LEU A 1 109 ? 8.385 -1.724 -7.920 1.00 95.88 109 LEU A CA 1
ATOM 847 C C . LEU A 1 109 ? 9.777 -1.107 -8.108 1.00 95.88 109 LEU A C 1
ATOM 849 O O . LEU A 1 109 ? 10.056 -0.521 -9.154 1.00 95.88 109 LEU A O 1
ATOM 853 N N . GLU A 1 110 ? 10.657 -1.239 -7.118 1.00 96.25 110 GLU A N 1
ATOM 854 C CA . GLU A 1 110 ? 12.044 -0.776 -7.216 1.00 96.25 110 GLU A CA 1
ATOM 855 C C . GLU A 1 110 ? 12.800 -1.505 -8.332 1.00 96.25 110 GLU A C 1
ATOM 857 O O . GLU A 1 110 ? 13.442 -0.859 -9.163 1.00 96.25 110 GLU A O 1
ATOM 862 N N . ALA A 1 111 ? 12.661 -2.831 -8.419 1.00 94.38 111 ALA A N 1
ATOM 863 C CA . ALA A 1 111 ? 13.260 -3.622 -9.490 1.00 94.38 111 ALA A CA 1
ATOM 864 C C . ALA A 1 111 ? 12.744 -3.202 -10.879 1.00 94.38 111 ALA A C 1
ATOM 866 O O . ALA A 1 111 ? 13.545 -3.032 -11.801 1.00 94.38 111 ALA A O 1
ATOM 867 N N . ALA A 1 112 ? 11.434 -2.969 -11.019 1.00 94.38 112 ALA A N 1
ATOM 868 C CA . ALA A 1 112 ? 10.831 -2.491 -12.262 1.00 94.38 112 ALA A CA 1
ATOM 869 C C . ALA A 1 112 ? 11.365 -1.106 -12.663 1.00 94.38 112 ALA A C 1
ATOM 871 O O . ALA A 1 112 ? 11.712 -0.892 -13.824 1.00 94.38 112 ALA A O 1
ATOM 872 N N . LYS A 1 113 ? 11.505 -0.177 -11.705 1.00 97.00 113 LYS A N 1
ATOM 873 C CA . LYS A 1 113 ? 12.087 1.154 -11.953 1.00 97.00 113 LYS A CA 1
ATOM 874 C C . LYS A 1 113 ? 13.532 1.053 -12.437 1.00 97.00 113 LYS A C 1
ATOM 876 O O . LYS A 1 113 ? 13.874 1.662 -13.444 1.00 97.00 113 LYS A O 1
ATOM 881 N N . VAL A 1 114 ? 14.362 0.249 -11.769 1.00 97.31 114 VAL A N 1
ATOM 882 C CA . VAL A 1 114 ? 15.764 0.039 -12.170 1.00 97.31 114 VAL A CA 1
ATOM 883 C C . VAL A 1 114 ? 15.857 -0.590 -13.562 1.00 97.31 114 VAL A C 1
ATOM 885 O O . VAL A 1 114 ? 16.699 -0.182 -14.362 1.00 97.31 114 VAL A O 1
ATOM 888 N N . ALA A 1 115 ? 14.999 -1.563 -13.878 1.00 95.62 115 ALA A N 1
ATOM 889 C CA . ALA A 1 115 ? 14.947 -2.170 -15.205 1.00 95.62 115 ALA A CA 1
ATOM 890 C C . ALA A 1 115 ? 14.552 -1.150 -16.286 1.00 95.62 115 ALA A C 1
ATOM 892 O O . ALA A 1 115 ? 15.198 -1.094 -17.333 1.00 95.62 115 ALA A O 1
ATOM 893 N N . ALA A 1 116 ? 13.552 -0.308 -16.014 1.00 96.38 116 ALA A N 1
ATOM 894 C CA . ALA A 1 116 ? 13.127 0.749 -16.924 1.00 96.38 116 ALA A CA 1
ATOM 895 C C . ALA A 1 116 ? 14.229 1.798 -17.159 1.00 96.38 116 ALA A C 1
ATOM 897 O O . ALA A 1 116 ? 14.448 2.185 -18.304 1.00 96.38 116 ALA A O 1
ATOM 898 N N . GLU A 1 117 ? 14.963 2.222 -16.123 1.00 96.56 117 GLU A N 1
ATOM 899 C CA . GLU A 1 117 ? 16.094 3.150 -16.303 1.00 96.56 117 GLU A CA 1
ATOM 900 C C . GLU A 1 117 ? 17.200 2.540 -17.171 1.00 96.56 117 GLU A C 1
ATOM 902 O O . GLU A 1 117 ? 17.632 3.156 -18.143 1.00 96.56 117 GLU A O 1
ATOM 907 N N . ARG A 1 118 ? 17.597 1.291 -16.899 1.00 95.56 118 ARG A N 1
ATOM 908 C CA . ARG A 1 118 ? 18.600 0.587 -17.717 1.00 95.56 118 ARG A CA 1
ATOM 909 C C . ARG A 1 118 ? 18.164 0.444 -19.174 1.00 95.56 118 ARG A C 1
ATOM 911 O O . ARG A 1 118 ? 18.992 0.539 -20.076 1.00 95.56 118 ARG A O 1
ATOM 918 N N . ALA A 1 119 ? 16.874 0.221 -19.420 1.00 95.50 119 ALA A N 1
ATOM 919 C CA . ALA A 1 119 ? 16.342 0.164 -20.775 1.00 95.50 119 ALA A CA 1
ATOM 920 C C . ALA A 1 119 ? 16.427 1.525 -21.482 1.00 95.50 119 ALA A C 1
ATOM 922 O O . ALA A 1 119 ? 16.823 1.575 -22.646 1.00 95.50 119 ALA A O 1
ATOM 923 N N . ARG A 1 120 ? 16.152 2.634 -20.779 1.00 95.88 120 ARG A N 1
ATOM 924 C CA . ARG A 1 120 ? 16.318 3.990 -21.332 1.00 95.88 120 ARG A CA 1
ATOM 925 C C . ARG A 1 120 ? 17.774 4.311 -21.645 1.00 95.88 120 ARG A C 1
ATOM 927 O O . ARG A 1 120 ? 18.052 4.860 -22.708 1.00 9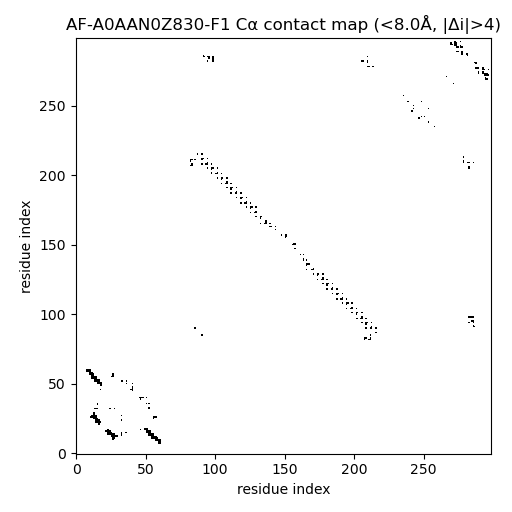5.88 120 ARG A O 1
ATOM 934 N N . GLU A 1 121 ? 18.701 3.934 -20.767 1.00 96.44 121 GLU A N 1
ATOM 935 C CA . GLU A 1 121 ? 20.141 4.055 -21.024 1.00 96.44 121 GLU A CA 1
ATOM 936 C C . GLU A 1 121 ? 20.556 3.253 -22.266 1.00 96.44 121 GLU A C 1
ATOM 938 O O . GLU A 1 121 ? 21.302 3.748 -23.113 1.00 96.44 121 GLU A O 1
ATOM 943 N N . HIS A 1 122 ? 20.031 2.033 -22.415 1.00 95.31 122 HIS A N 1
ATOM 944 C CA . HIS A 1 122 ? 20.283 1.204 -23.590 1.00 95.31 122 HIS A CA 1
ATOM 945 C C . HIS A 1 122 ? 19.726 1.831 -24.875 1.00 95.31 122 HIS A C 1
ATOM 947 O O . HIS A 1 122 ? 20.444 1.902 -25.873 1.00 95.31 122 HIS A O 1
ATOM 953 N N . LEU A 1 123 ? 18.491 2.347 -24.843 1.00 97.00 123 LEU A N 1
ATOM 954 C CA . LEU A 1 123 ? 17.874 3.053 -25.968 1.00 97.00 123 LEU A CA 1
ATOM 955 C C . LEU A 1 123 ? 18.703 4.275 -26.383 1.00 97.00 123 LEU A C 1
ATOM 957 O O . LEU A 1 123 ? 19.007 4.421 -27.565 1.00 97.00 123 LEU A O 1
ATOM 961 N N . ALA A 1 124 ? 19.140 5.097 -25.425 1.00 96.50 124 ALA A N 1
ATOM 962 C CA . ALA A 1 124 ? 20.011 6.239 -25.698 1.00 96.50 124 ALA A CA 1
ATOM 963 C C . ALA A 1 124 ? 21.337 5.805 -26.355 1.00 96.50 124 ALA A C 1
ATOM 965 O O . ALA A 1 124 ? 21.824 6.454 -27.284 1.00 96.50 124 ALA A O 1
ATOM 966 N N . GLY A 1 125 ? 21.900 4.669 -25.926 1.00 95.56 125 GLY A N 1
ATOM 967 C CA . GLY A 1 125 ? 23.059 4.046 -26.568 1.00 95.56 125 GLY A CA 1
ATOM 968 C C . GLY A 1 125 ? 22.793 3.642 -28.023 1.00 95.56 125 GLY A C 1
ATOM 969 O O . GLY A 1 125 ? 23.599 3.953 -28.904 1.00 95.56 125 GLY A O 1
ATOM 970 N N . CYS A 1 126 ? 21.649 3.008 -28.298 1.00 93.44 126 CYS A N 1
ATOM 971 C CA . CYS A 1 126 ? 21.231 2.643 -29.654 1.00 93.44 126 CYS A CA 1
ATOM 972 C C . CYS A 1 126 ? 20.999 3.872 -30.547 1.00 93.44 126 CYS A C 1
ATOM 974 O O . CYS A 1 126 ? 21.395 3.870 -31.713 1.00 93.44 126 CYS A O 1
ATOM 976 N N . GLU A 1 127 ? 20.404 4.942 -30.017 1.00 95.69 127 GLU A N 1
ATOM 977 C CA . GLU A 1 127 ? 20.193 6.199 -30.745 1.00 95.69 127 GLU A CA 1
ATOM 978 C C . GLU A 1 127 ? 21.514 6.898 -31.087 1.00 95.69 127 GLU A C 1
ATOM 980 O O . GLU A 1 127 ? 21.700 7.383 -32.211 1.00 95.69 127 GLU A O 1
ATOM 985 N N . ALA A 1 128 ? 22.466 6.909 -30.151 1.00 94.50 128 ALA A N 1
ATOM 986 C CA . ALA A 1 128 ? 23.805 7.435 -30.385 1.00 94.50 128 ALA A CA 1
ATOM 987 C C . ALA A 1 128 ? 24.563 6.613 -31.443 1.00 94.50 128 ALA A C 1
ATOM 989 O O . ALA A 1 128 ? 25.199 7.183 -32.336 1.00 94.50 128 ALA A O 1
ATOM 990 N N . GLU A 1 129 ? 24.462 5.279 -31.393 1.00 92.44 129 GLU A N 1
ATOM 991 C CA . GLU A 1 129 ? 25.045 4.391 -32.403 1.00 92.44 129 GLU A CA 1
ATOM 992 C C . GLU A 1 129 ? 24.443 4.652 -33.788 1.00 92.44 129 GLU A C 1
ATOM 994 O O . GLU A 1 129 ? 25.190 4.839 -34.752 1.00 92.44 129 GLU A O 1
ATOM 999 N N . LEU A 1 130 ? 23.113 4.728 -33.883 1.00 93.06 130 LEU A N 1
ATOM 1000 C CA . LEU A 1 130 ? 22.405 5.010 -35.128 1.00 93.06 130 LEU A CA 1
ATOM 1001 C C . LEU A 1 130 ? 22.818 6.365 -35.714 1.00 93.06 130 LEU A C 1
ATOM 1003 O O . LEU A 1 130 ? 23.087 6.471 -36.911 1.00 93.06 130 LEU A O 1
ATOM 1007 N N . THR A 1 131 ? 22.928 7.393 -34.872 1.00 93.38 131 THR A N 1
ATOM 1008 C CA . THR A 1 131 ? 23.375 8.731 -35.284 1.00 93.38 131 THR A CA 1
ATOM 1009 C C . THR A 1 131 ? 24.794 8.689 -35.850 1.00 93.38 131 THR A C 1
ATOM 1011 O O . THR A 1 131 ? 25.056 9.242 -36.921 1.00 93.38 131 THR A O 1
ATOM 1014 N N . ARG A 1 132 ? 25.708 7.975 -35.181 1.00 91.38 132 ARG A N 1
ATOM 1015 C CA . ARG A 1 132 ? 27.091 7.790 -35.640 1.00 91.38 132 ARG A CA 1
ATOM 1016 C C . ARG A 1 132 ? 27.159 7.039 -36.972 1.00 91.38 132 ARG A C 1
ATOM 1018 O O . ARG A 1 132 ? 27.917 7.442 -37.851 1.00 91.38 132 ARG A O 1
ATOM 1025 N N . LEU A 1 133 ? 26.384 5.964 -37.130 1.00 90.44 133 LEU A N 1
ATOM 1026 C CA . LEU A 1 133 ? 26.358 5.162 -38.357 1.00 90.44 133 LEU A CA 1
ATOM 1027 C C . LEU A 1 133 ? 25.761 5.934 -39.536 1.00 90.44 133 LEU A C 1
ATOM 1029 O O . LEU A 1 133 ? 26.319 5.879 -40.627 1.00 90.44 133 LEU A O 1
ATOM 1033 N N . ARG A 1 134 ? 24.696 6.716 -39.317 1.00 90.75 134 ARG A N 1
ATOM 1034 C CA . ARG A 1 134 ? 24.129 7.606 -40.344 1.00 90.75 134 ARG A CA 1
ATOM 1035 C C . ARG A 1 134 ? 25.128 8.672 -40.788 1.00 90.75 134 ARG A C 1
ATOM 1037 O O . ARG A 1 134 ? 25.268 8.916 -41.982 1.00 90.75 134 ARG A O 1
ATOM 1044 N N . ALA A 1 135 ? 25.855 9.283 -39.852 1.00 89.56 135 ALA A N 1
ATOM 1045 C CA . ALA A 1 135 ? 26.895 10.254 -40.189 1.00 89.56 135 ALA A CA 1
ATOM 1046 C C . ALA A 1 135 ? 28.044 9.616 -40.996 1.00 89.56 135 ALA A C 1
ATOM 1048 O O . ALA A 1 135 ? 28.530 10.220 -41.953 1.00 89.56 135 ALA A O 1
ATOM 1049 N N . ALA A 1 136 ? 28.451 8.393 -40.639 1.00 87.56 136 ALA A N 1
ATOM 1050 C CA . ALA A 1 136 ? 29.470 7.642 -41.370 1.00 87.56 136 ALA A CA 1
ATOM 1051 C C . ALA A 1 136 ? 29.015 7.273 -42.795 1.00 87.56 136 ALA A C 1
ATOM 1053 O O . ALA A 1 136 ? 29.773 7.501 -43.733 1.00 87.56 136 ALA A O 1
ATOM 1054 N N . ASP A 1 137 ? 27.778 6.794 -42.968 1.00 87.00 137 ASP A N 1
ATOM 1055 C CA . ASP A 1 137 ? 27.193 6.456 -44.278 1.00 87.00 137 ASP A CA 1
ATOM 1056 C C . ASP A 1 137 ? 27.122 7.688 -45.202 1.00 87.00 137 ASP A C 1
ATOM 1058 O O . ASP A 1 137 ? 27.554 7.648 -46.356 1.00 87.00 137 ASP A O 1
ATOM 1062 N N . VAL A 1 138 ? 26.692 8.843 -44.680 1.00 87.81 138 VAL A N 1
ATOM 1063 C CA . VAL A 1 138 ? 26.681 10.110 -45.437 1.00 87.81 138 VAL A CA 1
ATOM 1064 C C . VAL A 1 138 ? 28.097 10.548 -45.837 1.00 87.81 138 VAL A C 1
ATOM 1066 O O . VAL A 1 138 ? 28.324 10.967 -46.972 1.00 87.81 138 VAL A O 1
ATOM 1069 N N . ALA A 1 139 ? 29.074 10.441 -44.934 1.00 85.94 139 ALA A N 1
ATOM 1070 C CA . ALA A 1 139 ? 30.459 10.799 -45.239 1.00 85.94 139 ALA A CA 1
ATOM 1071 C C . ALA A 1 139 ? 31.088 9.851 -46.275 1.00 85.94 139 ALA A C 1
ATOM 1073 O O . ALA A 1 139 ? 31.812 10.294 -47.172 1.00 85.94 139 ALA A O 1
ATOM 1074 N N . GLU A 1 140 ? 30.802 8.552 -46.177 1.00 84.25 140 GLU A N 1
ATOM 1075 C CA . GLU A 1 140 ? 31.330 7.542 -47.089 1.00 84.25 140 GLU A CA 1
ATOM 1076 C C . GLU A 1 140 ? 30.711 7.664 -48.487 1.00 84.25 140 GLU A C 1
ATOM 1078 O O . GLU A 1 140 ? 31.435 7.638 -49.483 1.00 84.25 140 GLU A O 1
ATOM 1083 N N . THR A 1 141 ? 29.399 7.898 -48.578 1.00 84.44 141 THR A N 1
ATOM 1084 C CA . THR A 1 141 ? 28.711 8.158 -49.853 1.00 84.44 141 THR A CA 1
ATOM 1085 C C . THR A 1 141 ? 29.200 9.446 -50.518 1.00 84.44 141 THR A C 1
ATOM 1087 O O . THR A 1 141 ? 29.455 9.445 -51.724 1.00 84.44 141 THR A O 1
ATOM 1090 N N . ALA A 1 142 ? 29.424 10.520 -49.753 1.00 85.81 142 ALA A N 1
ATOM 1091 C CA . ALA A 1 142 ? 30.015 11.753 -50.270 1.00 85.81 142 ALA A CA 1
ATOM 1092 C C . ALA A 1 142 ? 31.452 11.536 -50.781 1.00 85.81 142 ALA A C 1
ATOM 1094 O O . ALA A 1 142 ? 31.799 12.001 -51.869 1.00 85.81 142 ALA A O 1
ATOM 1095 N N . SER A 1 143 ? 32.278 10.787 -50.039 1.00 84.12 143 SER A N 1
ATOM 1096 C CA . SER A 1 143 ? 33.645 10.445 -50.453 1.00 84.12 143 SER A CA 1
ATOM 1097 C C . SER A 1 143 ? 33.660 9.586 -51.719 1.00 84.12 143 SER A C 1
ATOM 1099 O O . SER A 1 143 ? 34.397 9.882 -52.660 1.00 84.12 143 SER A O 1
ATOM 1101 N N . ALA A 1 144 ? 32.805 8.563 -51.787 1.00 83.31 144 ALA A N 1
ATOM 1102 C CA . ALA A 1 144 ? 32.657 7.717 -52.965 1.00 83.31 144 ALA A CA 1
ATOM 1103 C C . ALA A 1 144 ? 32.173 8.522 -54.183 1.00 83.31 144 ALA A C 1
ATOM 1105 O O . ALA A 1 144 ? 32.696 8.340 -55.283 1.00 83.31 144 ALA A O 1
ATOM 1106 N N . GLY A 1 145 ? 31.236 9.457 -53.988 1.00 84.56 145 GLY A N 1
ATOM 1107 C CA . GLY A 1 145 ? 30.768 10.377 -55.027 1.00 84.56 145 GLY A CA 1
ATOM 1108 C C . GLY A 1 145 ? 31.876 11.292 -55.555 1.00 84.56 145 GLY A C 1
ATOM 1109 O O . GLY A 1 145 ? 32.029 11.426 -56.769 1.00 84.56 145 GLY A O 1
ATOM 1110 N N . ALA A 1 146 ? 32.696 11.860 -54.666 1.00 86.12 146 ALA A N 1
ATOM 1111 C CA . ALA A 1 146 ? 33.854 12.670 -55.049 1.00 86.12 146 ALA A CA 1
ATOM 1112 C C . ALA A 1 146 ? 34.888 11.851 -55.842 1.00 86.12 146 ALA A C 1
ATOM 1114 O O . ALA A 1 146 ? 35.314 12.265 -56.919 1.00 86.12 146 ALA A O 1
ATOM 1115 N N . GLN A 1 147 ? 35.220 10.645 -55.369 1.00 84.31 147 GLN A N 1
ATOM 1116 C CA . GLN A 1 147 ? 36.141 9.739 -56.064 1.00 84.31 147 GLN A CA 1
ATOM 1117 C C . GLN A 1 147 ? 35.621 9.327 -57.447 1.00 84.31 147 GLN A C 1
ATOM 1119 O O . GLN A 1 147 ? 36.398 9.252 -58.401 1.00 84.31 147 GLN A O 1
ATOM 1124 N N . LEU A 1 148 ? 34.316 9.064 -57.575 1.00 84.56 148 LEU A N 1
ATOM 1125 C CA . LEU A 1 148 ? 33.691 8.752 -58.858 1.00 84.56 148 LEU A CA 1
ATOM 1126 C C . LEU A 1 148 ? 33.758 9.953 -59.809 1.00 84.56 148 LEU A C 1
ATOM 1128 O O . LEU A 1 148 ? 34.149 9.792 -60.964 1.00 84.56 148 LEU A O 1
ATOM 1132 N N . ALA A 1 149 ? 33.426 11.153 -59.326 1.00 85.00 149 ALA A N 1
ATOM 1133 C CA . ALA A 1 149 ? 33.480 12.380 -60.115 1.00 85.00 149 ALA A CA 1
ATOM 1134 C C . ALA A 1 149 ? 34.898 12.676 -60.630 1.00 85.00 149 ALA A C 1
ATOM 1136 O O . ALA A 1 149 ? 35.066 13.026 -61.798 1.00 85.00 149 ALA A O 1
ATOM 1137 N N . ASP A 1 150 ? 35.923 12.499 -59.797 1.00 85.25 150 ASP A N 1
ATOM 1138 C CA . ASP A 1 150 ? 37.313 12.736 -60.194 1.00 85.25 150 ASP A CA 1
ATOM 1139 C C . ASP A 1 150 ? 37.819 11.702 -61.209 1.00 85.25 150 ASP A C 1
ATOM 1141 O O . ASP A 1 150 ? 38.511 12.063 -62.163 1.00 85.25 150 ASP A O 1
ATOM 1145 N N . ARG A 1 151 ? 37.406 10.433 -61.092 1.00 82.25 151 ARG A N 1
ATOM 1146 C CA . ARG A 1 151 ? 37.718 9.404 -62.101 1.00 82.25 151 ARG A CA 1
ATOM 1147 C C . ARG A 1 151 ? 37.036 9.663 -63.438 1.00 82.25 151 ARG A C 1
ATOM 1149 O O . ARG A 1 151 ? 37.672 9.497 -64.477 1.00 82.25 151 ARG A O 1
ATOM 1156 N N . LEU A 1 152 ? 35.778 10.108 -63.412 1.00 84.25 152 LEU A N 1
ATOM 1157 C CA . LEU A 1 152 ? 35.047 10.496 -64.618 1.00 84.25 152 LEU A CA 1
ATOM 1158 C C . LEU A 1 152 ? 35.739 11.663 -65.332 1.00 84.25 152 LEU A C 1
ATOM 1160 O O . LEU A 1 152 ? 35.947 11.595 -66.541 1.00 84.25 152 LEU A O 1
ATOM 1164 N N . LYS A 1 153 ? 36.173 12.695 -64.593 1.00 90.06 153 LYS A N 1
ATOM 1165 C CA . LYS A 1 153 ? 36.973 13.799 -65.158 1.00 90.06 153 LYS A CA 1
ATOM 1166 C C . LYS A 1 153 ? 38.293 13.312 -65.763 1.00 90.06 153 LYS A C 1
ATOM 1168 O O . LYS A 1 153 ? 38.726 13.847 -66.777 1.00 90.06 153 LYS A O 1
ATOM 1173 N N . ALA A 1 154 ? 38.923 12.304 -65.160 1.00 86.94 154 ALA A N 1
ATOM 1174 C CA . ALA A 1 154 ? 40.173 11.713 -65.636 1.00 86.94 154 ALA A CA 1
ATOM 1175 C C . ALA A 1 154 ? 40.003 10.726 -66.814 1.00 86.94 154 ALA A C 1
ATOM 1177 O O . ALA A 1 154 ? 40.993 10.145 -67.257 1.00 86.94 154 ALA A O 1
ATOM 1178 N N . GLY A 1 155 ? 38.779 10.503 -67.314 1.00 82.88 155 GLY A N 1
ATOM 1179 C CA . GLY A 1 155 ? 38.503 9.566 -68.411 1.00 82.88 155 GLY A CA 1
ATOM 1180 C C . GLY A 1 155 ? 38.685 8.088 -68.040 1.00 82.88 155 GLY A C 1
ATOM 1181 O O . GLY A 1 155 ? 38.840 7.245 -68.921 1.00 82.88 155 GLY A O 1
ATOM 1182 N N . GLN A 1 156 ? 38.698 7.764 -66.744 1.00 82.06 156 GLN A N 1
ATOM 1183 C CA . GLN A 1 156 ? 38.885 6.403 -66.243 1.00 82.06 156 GLN A CA 1
ATOM 1184 C C . GLN A 1 156 ? 37.538 5.698 -66.037 1.00 82.06 156 GLN A C 1
ATOM 1186 O O . GLN A 1 156 ? 36.543 6.321 -65.665 1.00 82.06 156 GLN A O 1
ATOM 1191 N N . ALA A 1 157 ? 37.508 4.378 -66.240 1.00 73.44 157 ALA A N 1
ATOM 1192 C CA . ALA A 1 157 ? 36.319 3.572 -65.974 1.00 73.44 157 ALA A CA 1
ATOM 1193 C C . ALA A 1 157 ? 35.979 3.546 -64.471 1.00 73.44 157 ALA A C 1
ATOM 1195 O O . ALA A 1 157 ? 36.866 3.519 -63.608 1.00 73.44 157 ALA A O 1
ATOM 1196 N N . ALA A 1 158 ? 34.682 3.533 -64.156 1.00 66.19 158 ALA A N 1
ATOM 1197 C CA . ALA A 1 158 ? 34.207 3.393 -62.785 1.00 66.19 158 ALA A CA 1
ATOM 1198 C C . ALA A 1 158 ? 34.638 2.032 -62.196 1.00 66.19 158 ALA A C 1
ATOM 1200 O O . ALA A 1 158 ? 34.667 1.032 -62.918 1.00 66.19 158 ALA A O 1
ATOM 1201 N N . PRO A 1 159 ? 34.987 1.967 -60.897 1.00 63.75 159 PRO A N 1
ATOM 1202 C CA . PRO A 1 159 ? 35.266 0.692 -60.249 1.00 63.75 159 PRO A CA 1
ATOM 1203 C C . PRO A 1 159 ? 34.007 -0.196 -60.228 1.00 63.75 159 PRO A C 1
ATOM 1205 O O . PRO A 1 159 ? 32.903 0.337 -60.124 1.00 63.75 159 PRO A O 1
ATOM 1208 N N . PRO A 1 160 ? 34.163 -1.534 -60.280 1.00 58.12 160 PRO A N 1
ATOM 1209 C CA . PRO A 1 160 ? 33.043 -2.469 -60.408 1.00 58.12 160 PRO A CA 1
ATOM 1210 C C . PRO A 1 160 ? 32.106 -2.500 -59.194 1.00 58.12 160 PRO A C 1
ATOM 1212 O O . PRO A 1 160 ? 30.986 -2.958 -59.337 1.00 58.12 160 PRO A O 1
ATOM 1215 N N . GLU A 1 161 ? 32.519 -1.972 -58.040 1.00 60.50 161 GLU A N 1
ATOM 1216 C CA . GLU A 1 161 ? 31.64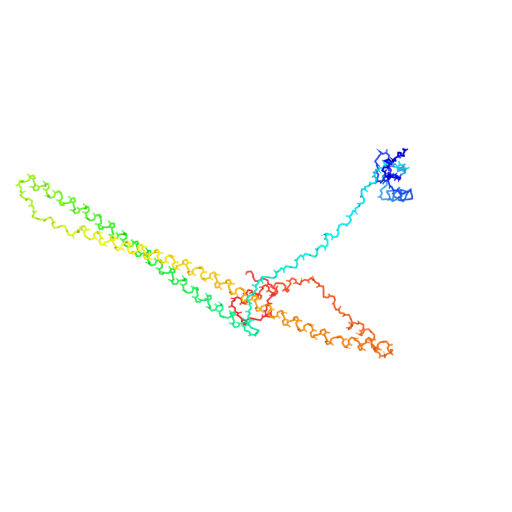5 -1.685 -56.899 1.00 60.50 161 GLU A CA 1
ATOM 1217 C C . GLU A 1 161 ? 32.376 -0.721 -55.949 1.00 60.50 161 GLU A C 1
ATOM 1219 O O . GLU A 1 161 ? 33.554 -0.950 -55.632 1.00 60.50 161 GLU A O 1
ATOM 1224 N N . PRO A 1 162 ? 31.740 0.361 -55.469 1.00 58.03 162 PRO A N 1
ATOM 1225 C CA . PRO A 1 162 ? 32.280 1.100 -54.341 1.00 58.03 162 PRO A CA 1
ATOM 1226 C C . PRO A 1 162 ? 32.218 0.174 -53.120 1.00 58.03 162 PRO A C 1
ATOM 1228 O O . PRO A 1 162 ? 31.137 -0.191 -52.666 1.00 58.03 162 PRO A O 1
ATOM 1231 N N . LYS A 1 163 ? 33.378 -0.238 -52.592 1.00 55.75 163 LYS A N 1
ATOM 1232 C CA . LYS A 1 163 ? 33.470 -0.964 -51.315 1.00 55.75 163 LYS A CA 1
ATOM 1233 C C . LYS A 1 163 ? 33.108 -0.017 -50.170 1.00 55.75 163 LYS A C 1
ATOM 1235 O O . LYS A 1 163 ? 33.997 0.445 -49.460 1.00 55.75 163 LYS A O 1
ATOM 1240 N N . LEU A 1 164 ? 31.819 0.284 -50.032 1.00 59.34 164 LEU A N 1
ATOM 1241 C CA . LEU A 1 164 ? 31.271 0.991 -48.883 1.00 59.34 164 LEU A CA 1
ATOM 1242 C C . LEU A 1 164 ? 31.391 0.052 -47.677 1.00 59.34 164 LEU A C 1
ATOM 1244 O O . LEU A 1 164 ? 30.761 -1.004 -47.618 1.00 59.34 164 LEU A O 1
ATOM 1248 N N . ARG A 1 165 ? 32.297 0.387 -46.765 1.00 57.31 165 ARG A N 1
ATOM 1249 C CA . ARG A 1 165 ? 32.668 -0.383 -45.577 1.00 57.31 165 ARG A CA 1
ATOM 1250 C C . ARG A 1 165 ? 31.645 -0.194 -44.452 1.00 57.31 165 ARG A C 1
ATOM 1252 O O . ARG A 1 165 ? 31.551 -1.053 -43.578 1.00 57.31 165 ARG A O 1
ATOM 1259 N N . THR A 1 166 ? 30.860 0.881 -44.504 1.00 60.84 166 THR A N 1
ATOM 1260 C CA . THR A 1 166 ? 29.698 1.160 -43.654 1.00 60.84 166 THR A CA 1
ATOM 1261 C C . THR A 1 166 ? 28.446 1.228 -44.523 1.00 60.84 166 THR A C 1
ATOM 1263 O O . THR A 1 166 ? 28.019 2.288 -44.950 1.00 60.84 166 THR A O 1
ATOM 1266 N N . GLY A 1 167 ? 27.883 0.065 -44.854 1.00 66.44 167 GLY A N 1
ATOM 1267 C CA . GLY A 1 167 ? 26.738 -0.012 -45.761 1.00 66.44 167 GLY A CA 1
ATOM 1268 C C . GLY A 1 167 ? 25.391 0.296 -45.098 1.00 66.44 167 GLY A C 1
ATOM 1269 O O . GLY A 1 167 ? 25.204 0.080 -43.899 1.00 66.44 167 GLY A O 1
ATOM 1270 N N . ARG A 1 168 ? 24.404 0.653 -45.931 1.00 77.44 168 ARG A N 1
ATOM 1271 C CA . ARG A 1 168 ? 22.966 0.780 -45.607 1.00 77.44 168 ARG A CA 1
ATOM 1272 C C . ARG A 1 168 ? 22.412 -0.352 -44.728 1.00 77.44 168 ARG A C 1
ATOM 1274 O O . ARG A 1 168 ? 21.526 -0.117 -43.918 1.00 77.44 168 ARG A O 1
ATOM 1281 N N . ALA A 1 169 ? 22.944 -1.568 -44.854 1.00 82.38 169 ALA A N 1
ATOM 1282 C CA . ALA A 1 169 ? 22.564 -2.706 -44.018 1.00 82.38 169 ALA A CA 1
ATOM 1283 C C . ALA A 1 169 ? 22.897 -2.509 -42.524 1.00 82.38 169 ALA A C 1
ATOM 1285 O O . ALA A 1 169 ? 22.099 -2.892 -41.679 1.00 82.38 169 ALA A O 1
ATOM 1286 N N . ALA A 1 170 ? 24.030 -1.879 -42.191 1.00 84.62 170 ALA A N 1
ATOM 1287 C CA . ALA A 1 170 ? 24.407 -1.5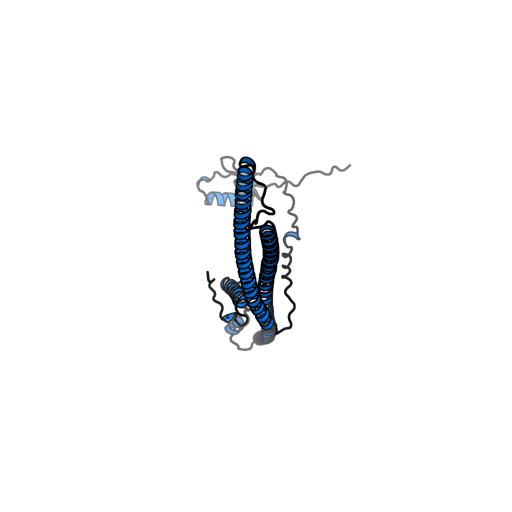97 -40.803 1.00 84.62 170 ALA A CA 1
ATOM 1288 C C . ALA A 1 170 ? 23.522 -0.506 -40.177 1.00 84.62 170 ALA A C 1
ATOM 1290 O O . ALA A 1 170 ? 23.210 -0.571 -38.992 1.00 84.62 170 ALA A O 1
ATOM 1291 N N . VAL A 1 171 ? 23.085 0.471 -40.982 1.00 88.69 171 VAL A N 1
ATOM 1292 C CA . VAL A 1 171 ? 22.101 1.478 -40.555 1.00 88.69 171 VAL A CA 1
ATOM 1293 C C . VAL A 1 171 ? 20.748 0.818 -40.290 1.00 88.69 171 VAL A C 1
ATOM 1295 O O . VAL A 1 171 ? 20.179 1.040 -39.229 1.00 88.69 171 VAL A O 1
ATOM 1298 N N . LEU A 1 172 ? 20.270 -0.040 -41.198 1.00 89.44 172 LEU A N 1
ATOM 1299 C CA . LEU A 1 172 ? 19.005 -0.768 -41.026 1.00 89.44 172 LEU A CA 1
ATOM 1300 C C . LEU A 1 172 ? 19.019 -1.692 -39.797 1.00 89.44 172 LEU A C 1
ATOM 1302 O O . LEU A 1 172 ? 18.035 -1.757 -39.067 1.00 89.44 172 LEU A O 1
ATOM 1306 N N . ASP A 1 173 ? 20.132 -2.382 -39.540 1.00 89.50 173 ASP A N 1
ATOM 1307 C CA . ASP A 1 173 ? 20.296 -3.203 -38.334 1.00 89.50 173 ASP A CA 1
ATOM 1308 C C . ASP A 1 173 ? 20.259 -2.356 -37.051 1.00 89.50 173 ASP A C 1
ATOM 1310 O O . ASP A 1 173 ? 19.570 -2.699 -36.090 1.00 89.50 173 ASP A O 1
ATOM 1314 N N . ALA A 1 174 ? 20.941 -1.206 -37.040 1.00 90.56 174 ALA A N 1
ATOM 1315 C CA . ALA A 1 174 ? 20.894 -0.280 -35.911 1.00 90.56 174 ALA A CA 1
ATOM 1316 C C . ALA A 1 174 ? 19.493 0.327 -35.701 1.00 90.56 174 ALA A C 1
ATOM 1318 O O . ALA A 1 174 ? 19.074 0.512 -34.559 1.00 90.56 174 ALA A O 1
ATOM 1319 N N . GLU A 1 175 ? 18.744 0.597 -36.776 1.00 93.88 175 GLU A N 1
ATOM 1320 C CA . GLU A 1 175 ? 17.342 1.029 -36.701 1.00 93.88 175 GLU A CA 1
ATOM 1321 C C . GLU A 1 175 ? 16.464 -0.046 -36.062 1.00 93.88 175 GLU A C 1
ATOM 1323 O O . GLU A 1 175 ? 15.723 0.264 -35.129 1.00 93.88 175 GLU A O 1
ATOM 1328 N N . ALA A 1 176 ? 16.612 -1.304 -36.490 1.00 94.31 176 ALA A N 1
ATOM 1329 C CA . ALA A 1 176 ? 15.881 -2.432 -35.922 1.00 94.31 176 ALA A CA 1
ATOM 1330 C C . ALA A 1 176 ? 16.210 -2.644 -34.435 1.00 94.31 176 ALA A C 1
ATOM 1332 O O . ALA A 1 176 ? 15.305 -2.857 -33.627 1.00 94.31 176 ALA A O 1
ATOM 1333 N N . ARG A 1 177 ? 17.489 -2.529 -34.044 1.00 92.88 177 ARG A N 1
ATOM 1334 C CA . ARG A 1 177 ? 17.908 -2.594 -32.633 1.00 92.88 177 ARG A CA 1
ATOM 1335 C C . ARG A 1 177 ? 17.321 -1.448 -31.809 1.00 92.88 177 ARG A C 1
ATOM 1337 O O . ARG A 1 177 ? 16.837 -1.691 -30.707 1.00 92.88 177 ARG A O 1
ATOM 1344 N N . ARG A 1 178 ? 17.293 -0.225 -32.350 1.00 95.88 178 ARG A N 1
ATOM 1345 C CA . ARG A 1 178 ? 16.635 0.921 -31.707 1.00 95.88 178 ARG A CA 1
ATOM 1346 C C . ARG A 1 178 ? 15.126 0.703 -31.569 1.00 95.88 178 ARG A C 1
ATOM 1348 O O . ARG A 1 178 ? 14.591 0.971 -30.503 1.00 95.88 178 ARG A O 1
ATOM 1355 N N . ASP A 1 179 ? 14.439 0.203 -32.596 1.00 95.81 179 ASP A N 1
ATOM 1356 C CA . ASP A 1 179 ? 13.000 -0.103 -32.506 1.00 95.81 179 ASP A CA 1
ATOM 1357 C C . ASP A 1 179 ? 12.693 -1.174 -31.459 1.00 95.81 179 ASP A C 1
ATOM 1359 O O . ASP A 1 179 ? 11.760 -1.025 -30.671 1.00 95.81 179 ASP A O 1
ATOM 1363 N N . ALA A 1 180 ? 13.507 -2.229 -31.399 1.00 95.25 180 ALA A N 1
ATOM 1364 C CA . ALA A 1 180 ? 13.385 -3.249 -30.365 1.00 95.25 180 ALA A CA 1
ATOM 1365 C C . ALA A 1 180 ? 13.623 -2.665 -28.960 1.00 95.25 180 ALA A C 1
ATOM 1367 O O . ALA A 1 180 ? 12.871 -2.967 -28.034 1.00 95.25 180 ALA A O 1
ATOM 1368 N N . ALA A 1 181 ? 14.630 -1.796 -28.803 1.00 95.19 181 ALA A N 1
ATOM 1369 C CA . ALA A 1 181 ? 14.904 -1.104 -27.544 1.00 95.19 181 ALA A CA 1
ATOM 1370 C C . ALA A 1 181 ? 13.768 -0.146 -27.146 1.00 95.19 181 ALA A C 1
ATOM 1372 O O . ALA A 1 181 ? 13.408 -0.084 -25.973 1.00 95.19 181 ALA A O 1
ATOM 1373 N N . LEU A 1 182 ? 13.159 0.552 -28.111 1.00 96.44 182 LEU A N 1
ATOM 1374 C CA . LEU A 1 182 ? 11.997 1.411 -27.887 1.00 96.44 182 LEU A CA 1
ATOM 1375 C C . LEU A 1 182 ? 10.804 0.591 -27.378 1.00 96.44 182 LEU A C 1
ATOM 1377 O O . LEU A 1 182 ? 10.240 0.922 -26.338 1.00 96.44 182 LEU A O 1
ATOM 1381 N N . GLY A 1 183 ? 10.480 -0.519 -28.048 1.00 95.25 183 GLY A N 1
ATOM 1382 C CA . GLY A 1 183 ? 9.411 -1.420 -27.609 1.00 95.25 183 GLY A CA 1
ATOM 1383 C C . GLY A 1 183 ? 9.672 -2.018 -26.220 1.00 95.25 183 GLY A C 1
ATOM 1384 O O . GLY A 1 183 ? 8.759 -2.117 -25.403 1.00 95.25 183 GLY A O 1
ATOM 1385 N N . ALA A 1 184 ? 10.926 -2.357 -25.903 1.00 94.75 184 ALA A N 1
ATOM 1386 C CA . ALA A 1 184 ? 11.305 -2.816 -24.566 1.00 94.75 184 ALA A CA 1
ATOM 1387 C C . ALA A 1 184 ? 11.123 -1.721 -23.497 1.00 94.75 184 ALA A C 1
ATOM 1389 O O . ALA A 1 184 ? 10.619 -2.008 -22.410 1.00 94.75 184 ALA A O 1
ATOM 1390 N N . CYS A 1 185 ? 11.478 -0.467 -23.800 1.00 96.06 185 CYS A N 1
ATOM 1391 C CA . CYS A 1 185 ? 11.235 0.679 -22.918 1.00 96.06 185 CYS A CA 1
ATOM 1392 C C . CYS A 1 185 ? 9.742 0.902 -22.650 1.00 96.06 185 CYS A C 1
ATOM 1394 O O . CYS A 1 185 ? 9.364 1.179 -21.512 1.00 96.06 185 CYS A O 1
ATOM 1396 N N . GLU A 1 186 ? 8.895 0.777 -23.673 1.00 96.38 186 GLU A N 1
ATOM 1397 C CA . GLU A 1 186 ? 7.441 0.911 -23.531 1.00 96.38 186 GLU A CA 1
ATOM 1398 C C . GLU A 1 186 ? 6.858 -0.181 -22.624 1.00 96.38 186 GLU A C 1
ATOM 1400 O O . GLU A 1 186 ? 6.103 0.129 -21.700 1.00 96.38 186 GLU A O 1
ATOM 1405 N N . LEU A 1 187 ? 7.259 -1.442 -22.829 1.00 96.06 187 LEU A N 1
ATOM 1406 C CA . LEU A 1 187 ? 6.833 -2.569 -21.993 1.00 96.06 187 LEU A CA 1
ATOM 1407 C C . LEU A 1 187 ? 7.266 -2.394 -20.533 1.00 96.06 187 LEU A C 1
ATOM 1409 O O . LEU A 1 187 ? 6.441 -2.489 -19.629 1.00 96.06 187 LEU A O 1
ATOM 1413 N N . LEU A 1 188 ? 8.534 -2.050 -20.293 1.00 95.62 188 LEU A N 1
ATOM 1414 C CA . LEU A 1 188 ? 9.037 -1.822 -18.936 1.00 95.62 188 LEU A CA 1
ATOM 1415 C C . LEU A 1 188 ? 8.396 -0.588 -18.280 1.00 95.62 188 LEU A C 1
ATOM 1417 O O . LEU A 1 188 ? 8.189 -0.563 -17.067 1.00 95.62 188 LEU A O 1
ATOM 1421 N N . GLY A 1 189 ? 8.024 0.429 -19.062 1.00 96.38 189 GLY A N 1
ATOM 1422 C CA . GLY A 1 189 ? 7.229 1.560 -18.580 1.00 96.38 189 GLY A CA 1
ATOM 1423 C C . GLY A 1 189 ? 5.818 1.150 -18.141 1.00 96.38 189 GLY A C 1
ATOM 1424 O O . GLY A 1 189 ? 5.319 1.625 -17.112 1.00 96.38 189 GLY A O 1
ATOM 1425 N N . ALA A 1 190 ? 5.185 0.234 -18.878 1.00 95.38 190 ALA A N 1
ATOM 1426 C CA . ALA A 1 190 ? 3.906 -0.352 -18.492 1.00 95.38 190 ALA A CA 1
ATOM 1427 C C . ALA A 1 190 ? 4.033 -1.184 -17.204 1.00 95.38 190 ALA A C 1
ATOM 1429 O O . ALA A 1 190 ? 3.196 -1.035 -16.309 1.00 95.38 190 ALA A O 1
ATOM 1430 N N . ASP A 1 191 ? 5.106 -1.965 -17.055 1.00 93.94 191 ASP A N 1
ATOM 1431 C CA . ASP A 1 191 ? 5.383 -2.749 -15.845 1.00 93.94 191 ASP A CA 1
ATOM 1432 C C . ASP A 1 191 ? 5.568 -1.858 -14.610 1.00 93.94 191 ASP A C 1
ATOM 1434 O O . ASP A 1 191 ? 4.991 -2.133 -13.559 1.00 93.94 191 ASP A O 1
ATOM 1438 N N . VAL A 1 192 ? 6.292 -0.737 -14.730 1.00 96.50 192 VAL A N 1
ATOM 1439 C CA . VAL A 1 192 ? 6.419 0.254 -13.642 1.00 96.50 192 VAL A CA 1
ATOM 1440 C C . VAL A 1 192 ? 5.052 0.814 -13.249 1.00 96.50 192 VAL A C 1
ATOM 1442 O O . VAL A 1 192 ? 4.755 0.963 -12.061 1.00 96.50 192 VAL A O 1
ATOM 1445 N N . THR A 1 193 ? 4.195 1.100 -14.228 1.00 95.25 193 THR A N 1
ATOM 1446 C CA . THR A 1 193 ? 2.836 1.598 -13.974 1.00 95.25 193 THR A CA 1
ATOM 1447 C C . THR A 1 193 ? 1.981 0.547 -13.261 1.00 95.25 193 THR A C 1
ATOM 1449 O O . THR A 1 193 ? 1.287 0.866 -12.294 1.00 95.25 193 THR A O 1
ATOM 1452 N N . ALA A 1 194 ? 2.045 -0.712 -13.700 1.00 92.94 194 ALA A N 1
ATOM 1453 C CA . ALA A 1 194 ? 1.331 -1.823 -13.077 1.00 92.94 194 ALA A CA 1
ATOM 1454 C C . ALA A 1 194 ? 1.822 -2.087 -11.644 1.00 92.94 194 ALA A C 1
ATOM 1456 O O . ALA A 1 194 ? 1.006 -2.208 -10.730 1.00 92.94 194 ALA A O 1
ATOM 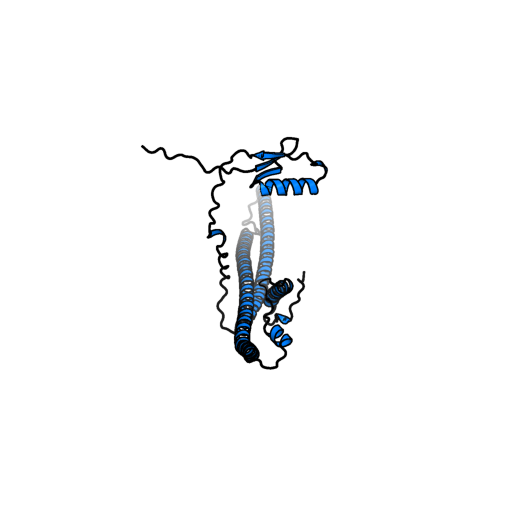1457 N N . ALA A 1 195 ? 3.139 -2.092 -11.427 1.00 93.50 195 ALA A N 1
ATOM 1458 C CA . ALA A 1 195 ? 3.748 -2.247 -10.110 1.00 93.50 195 ALA A CA 1
ATOM 1459 C C . ALA A 1 195 ? 3.389 -1.090 -9.162 1.00 93.50 195 ALA A C 1
ATOM 1461 O O . ALA A 1 195 ? 3.155 -1.314 -7.977 1.00 93.50 195 ALA A O 1
ATOM 1462 N N . THR A 1 196 ? 3.281 0.138 -9.679 1.00 95.25 196 THR A N 1
ATOM 1463 C CA . THR A 1 196 ? 2.866 1.308 -8.886 1.00 95.25 196 THR A CA 1
ATOM 1464 C C . THR A 1 196 ? 1.428 1.147 -8.395 1.00 95.25 196 THR A C 1
ATOM 1466 O O . THR A 1 196 ? 1.174 1.264 -7.199 1.00 95.25 196 THR A O 1
ATOM 1469 N N . LYS A 1 197 ? 0.503 0.766 -9.286 1.00 94.81 197 LYS A N 1
ATOM 1470 C CA . LYS A 1 197 ? -0.892 0.469 -8.917 1.00 94.81 197 LYS A CA 1
ATOM 1471 C C . LYS A 1 197 ? -1.002 -0.690 -7.924 1.00 94.81 197 LYS A C 1
ATOM 1473 O O . LYS A 1 197 ? -1.813 -0.641 -7.005 1.00 94.81 197 LYS A O 1
ATOM 1478 N N . ALA A 1 198 ? -0.189 -1.734 -8.092 1.00 92.69 198 ALA A N 1
ATOM 1479 C CA . ALA A 1 198 ? -0.154 -2.860 -7.162 1.00 92.69 198 ALA A CA 1
ATOM 1480 C C . ALA A 1 198 ? 0.314 -2.432 -5.761 1.00 92.69 198 ALA A C 1
ATOM 1482 O O . ALA A 1 198 ? -0.244 -2.894 -4.768 1.00 92.69 198 ALA A O 1
ATOM 1483 N N . MET A 1 199 ? 1.290 -1.521 -5.676 1.00 94.56 199 MET A N 1
ATOM 1484 C CA . MET A 1 199 ? 1.753 -0.958 -4.406 1.00 94.56 199 MET A CA 1
ATOM 1485 C C . MET A 1 199 ? 0.672 -0.105 -3.730 1.00 94.56 199 MET A C 1
ATOM 1487 O O . MET A 1 199 ? 0.443 -0.246 -2.531 1.00 94.56 199 MET A O 1
ATOM 1491 N N . GLU A 1 200 ? -0.026 0.743 -4.490 1.00 93.50 200 GLU A N 1
ATOM 1492 C CA . GLU A 1 200 ? -1.151 1.542 -3.982 1.00 93.50 200 GLU A CA 1
ATOM 1493 C C . GLU A 1 200 ? -2.268 0.648 -3.427 1.00 93.50 200 GLU A C 1
ATOM 1495 O O . GLU A 1 200 ? -2.757 0.879 -2.320 1.00 93.50 200 GLU A O 1
ATOM 1500 N N . GLN A 1 201 ? -2.622 -0.418 -4.151 1.00 93.12 201 GLN A N 1
ATOM 1501 C CA . GLN A 1 201 ? -3.621 -1.382 -3.694 1.00 93.12 201 GLN A CA 1
ATOM 1502 C C . GLN A 1 201 ? -3.161 -2.133 -2.438 1.00 93.12 201 GLN A C 1
ATOM 1504 O O . GLN A 1 201 ? -3.942 -2.295 -1.502 1.00 93.12 201 GLN A O 1
ATOM 1509 N N . ALA A 1 202 ? -1.901 -2.575 -2.389 1.00 92.50 202 ALA A N 1
ATOM 1510 C CA . ALA A 1 202 ? -1.359 -3.262 -1.221 1.00 92.50 202 ALA A CA 1
ATOM 1511 C C . ALA A 1 202 ? -1.394 -2.363 0.027 1.00 92.50 202 ALA A C 1
ATOM 1513 O O . ALA A 1 202 ? -1.820 -2.819 1.090 1.00 92.50 202 ALA A O 1
ATOM 1514 N N . ALA A 1 203 ? -1.028 -1.084 -0.116 1.00 92.50 203 ALA A N 1
ATOM 1515 C CA . ALA A 1 203 ? -1.077 -0.102 0.964 1.00 92.50 203 ALA A CA 1
ATOM 1516 C C . ALA A 1 203 ? -2.513 0.159 1.448 1.00 92.50 203 ALA A C 1
ATOM 1518 O O . ALA A 1 203 ? -2.766 0.180 2.654 1.00 92.50 203 ALA A O 1
ATOM 1519 N N . HIS A 1 204 ? -3.461 0.304 0.520 1.00 92.62 204 HIS A N 1
ATOM 1520 C CA . HIS A 1 204 ? -4.877 0.464 0.846 1.00 92.62 204 HIS A CA 1
ATOM 1521 C C . HIS A 1 204 ? -5.432 -0.751 1.606 1.00 92.62 204 HIS A C 1
ATOM 1523 O O . HIS A 1 204 ? -6.113 -0.607 2.620 1.00 92.62 204 HIS A O 1
ATOM 1529 N N . ASP A 1 205 ? -5.104 -1.961 1.162 1.00 90.69 205 ASP A N 1
ATOM 1530 C CA . ASP A 1 205 ? -5.540 -3.184 1.831 1.00 90.69 205 ASP A CA 1
ATOM 1531 C C . ASP A 1 205 ? -4.932 -3.321 3.238 1.00 90.69 205 ASP A C 1
ATOM 1533 O O . ASP A 1 205 ? -5.631 -3.725 4.165 1.00 90.69 205 ASP A O 1
ATOM 1537 N N . ALA A 1 206 ? -3.662 -2.940 3.430 1.00 92.25 206 ALA A N 1
ATOM 1538 C CA . ALA A 1 206 ? -3.039 -2.907 4.756 1.00 92.25 206 ALA A CA 1
ATOM 1539 C C . ALA A 1 206 ? -3.742 -1.908 5.693 1.00 92.25 206 ALA A C 1
ATOM 1541 O O . ALA A 1 206 ? -3.940 -2.199 6.874 1.00 92.25 206 ALA A O 1
ATOM 1542 N N . GLN A 1 207 ? -4.183 -0.760 5.167 1.00 92.62 207 GLN A N 1
ATOM 1543 C CA . GLN A 1 207 ? -4.983 0.202 5.925 1.00 92.62 207 GLN A CA 1
ATOM 1544 C C . GLN A 1 207 ? -6.334 -0.388 6.352 1.00 92.62 207 GLN A C 1
ATOM 1546 O O . GLN A 1 207 ? -6.712 -0.256 7.516 1.00 92.62 207 GLN A O 1
ATOM 1551 N N . LEU A 1 208 ? -7.044 -1.070 5.447 1.00 92.50 208 LEU A N 1
ATOM 1552 C CA . LEU A 1 208 ? -8.307 -1.735 5.782 1.00 92.50 208 LEU A CA 1
ATOM 1553 C C . LEU A 1 208 ? -8.111 -2.879 6.784 1.00 92.50 208 LEU A C 1
ATOM 1555 O O . LEU A 1 208 ? -8.936 -3.052 7.679 1.00 92.50 208 LEU A O 1
ATOM 1559 N N . ALA A 1 209 ? -7.025 -3.645 6.668 1.00 92.69 209 ALA A N 1
ATOM 1560 C CA . ALA A 1 209 ? -6.703 -4.713 7.609 1.00 92.69 209 ALA A CA 1
ATOM 1561 C C . ALA A 1 209 ? -6.429 -4.169 9.024 1.00 92.69 209 ALA A C 1
ATOM 1563 O O . ALA A 1 209 ? -6.909 -4.746 10.000 1.00 92.69 209 ALA A O 1
ATOM 1564 N N . ALA A 1 210 ? -5.736 -3.030 9.145 1.00 93.69 210 ALA A N 1
ATOM 1565 C CA . ALA A 1 210 ? -5.527 -2.359 10.430 1.00 93.69 210 ALA A CA 1
ATOM 1566 C C . ALA A 1 210 ? -6.860 -1.915 11.059 1.00 93.69 210 ALA A C 1
ATOM 1568 O O . ALA A 1 210 ? -7.093 -2.139 12.248 1.00 93.69 210 ALA A O 1
ATOM 1569 N N . ASP A 1 211 ? -7.774 -1.370 10.253 1.00 92.50 211 ASP A N 1
ATOM 1570 C CA . ASP A 1 211 ? -9.112 -0.987 10.717 1.00 92.50 211 ASP A CA 1
ATOM 1571 C C . ASP A 1 211 ? -9.933 -2.197 11.191 1.00 92.50 211 ASP A C 1
ATOM 1573 O O . ASP A 1 211 ? -10.702 -2.087 12.149 1.00 92.50 211 ASP A O 1
ATOM 1577 N N . VAL A 1 212 ? -9.758 -3.368 10.567 1.00 92.75 212 VAL A N 1
ATOM 1578 C CA . VAL A 1 212 ? -10.406 -4.607 11.017 1.00 92.75 212 VAL A CA 1
ATOM 1579 C C . VAL A 1 212 ? -9.875 -5.070 12.373 1.00 92.75 212 VAL A C 1
ATOM 1581 O O . VAL A 1 212 ? -10.689 -5.450 13.215 1.00 92.75 212 VAL A O 1
ATOM 1584 N N . VAL A 1 213 ? -8.561 -4.993 12.615 1.00 93.31 213 VAL A N 1
ATOM 1585 C CA . VAL A 1 213 ? -7.970 -5.301 13.932 1.00 93.31 213 VAL A CA 1
ATOM 1586 C C . VAL A 1 213 ? -8.516 -4.355 15.001 1.00 93.31 213 VAL A C 1
ATOM 1588 O O . VAL A 1 213 ? -8.979 -4.798 16.048 1.00 93.31 213 VAL A O 1
ATOM 1591 N N . MET A 1 214 ? -8.549 -3.049 14.724 1.00 92.94 214 MET A N 1
ATOM 1592 C CA . MET A 1 214 ? -9.128 -2.083 15.662 1.00 92.94 214 MET A CA 1
ATOM 1593 C C . MET A 1 214 ? -10.609 -2.370 15.930 1.00 92.94 214 MET A C 1
ATOM 1595 O O . MET A 1 214 ? -11.053 -2.307 17.076 1.00 92.94 214 MET A O 1
ATOM 1599 N N . ARG A 1 215 ? -11.386 -2.715 14.894 1.00 91.56 215 ARG A N 1
ATOM 1600 C CA . ARG A 1 215 ? -12.800 -3.083 15.044 1.00 91.56 215 ARG A CA 1
ATOM 1601 C C . ARG A 1 215 ? -12.970 -4.307 15.943 1.00 91.56 215 ARG A C 1
ATOM 1603 O O . ARG A 1 215 ? -13.828 -4.262 16.821 1.00 91.56 215 ARG A O 1
ATOM 1610 N N . SER A 1 216 ? -12.211 -5.384 15.729 1.00 91.00 216 SER A N 1
ATOM 1611 C CA . SER A 1 216 ? -12.355 -6.608 16.531 1.00 91.00 216 SER A CA 1
ATOM 1612 C C . SER A 1 216 ? -11.991 -6.363 17.998 1.00 91.00 216 SER A C 1
ATOM 1614 O O . SER A 1 216 ? -12.711 -6.786 18.900 1.00 91.00 216 SER A O 1
ATOM 1616 N N . GLU A 1 217 ? -10.948 -5.577 18.248 1.00 91.56 217 GLU A N 1
ATOM 1617 C CA . GLU A 1 217 ? -10.529 -5.184 19.592 1.00 91.56 217 GLU A CA 1
ATOM 1618 C C . GLU A 1 217 ? -11.525 -4.259 20.306 1.00 91.56 217 GLU A C 1
ATOM 1620 O O . GLU A 1 217 ? -11.722 -4.363 21.521 1.00 91.56 217 GLU A O 1
ATOM 1625 N N . LEU A 1 218 ? -12.166 -3.343 19.577 1.00 90.56 218 LEU A N 1
ATOM 1626 C CA . LEU A 1 218 ? -13.248 -2.519 20.118 1.00 90.56 218 LEU A CA 1
ATOM 1627 C C . LEU A 1 218 ? -14.486 -3.367 20.414 1.00 90.56 218 LEU A C 1
ATOM 1629 O O . LEU A 1 218 ? -15.099 -3.192 21.464 1.00 90.56 218 LEU A O 1
ATOM 1633 N N . GLN A 1 219 ? -14.820 -4.316 19.539 1.00 89.94 219 GLN A N 1
ATOM 1634 C CA . GLN A 1 219 ? -15.930 -5.243 19.744 1.00 89.94 219 GLN A CA 1
ATOM 1635 C C . GLN A 1 219 ? -15.719 -6.100 21.001 1.00 89.94 219 GLN A C 1
ATOM 1637 O O . GLN A 1 219 ? -16.629 -6.210 21.822 1.00 89.94 219 GLN A O 1
ATOM 1642 N N . GLN A 1 220 ? -14.502 -6.602 21.226 1.00 90.19 220 GLN A N 1
ATOM 1643 C CA . GLN A 1 220 ? -14.155 -7.323 22.452 1.00 90.19 220 GLN A CA 1
ATOM 1644 C C . GLN A 1 220 ? -14.327 -6.448 23.706 1.00 90.19 220 GLN A C 1
ATOM 1646 O O . GLN A 1 220 ? -14.866 -6.900 24.716 1.00 90.19 220 GLN A O 1
ATOM 1651 N N . ARG A 1 221 ? -13.907 -5.176 23.657 1.00 89.12 221 ARG A N 1
ATOM 1652 C CA . ARG A 1 221 ? -14.091 -4.230 24.775 1.00 89.12 221 ARG A CA 1
ATOM 1653 C C . ARG A 1 221 ? -15.569 -3.898 25.013 1.00 89.12 221 ARG A C 1
ATOM 1655 O O . ARG A 1 221 ? -15.980 -3.752 26.163 1.00 89.12 221 ARG A O 1
ATOM 1662 N N . ILE A 1 222 ? -16.381 -3.824 23.957 1.00 89.25 222 ILE A N 1
ATOM 1663 C CA . ILE A 1 222 ? -17.840 -3.669 24.064 1.00 89.25 222 ILE A CA 1
ATOM 1664 C C . ILE A 1 222 ? -18.448 -4.882 24.776 1.00 89.25 222 ILE A C 1
ATOM 1666 O O . ILE A 1 222 ? -19.228 -4.706 25.709 1.00 89.25 222 ILE A O 1
ATOM 1670 N N . GLU A 1 223 ? -18.063 -6.100 24.397 1.00 91.69 223 GLU A N 1
ATOM 1671 C CA . GLU A 1 223 ? -18.534 -7.333 25.044 1.00 91.69 223 GLU A CA 1
ATOM 1672 C C . GLU A 1 223 ? -18.131 -7.399 26.522 1.00 91.69 223 GLU A C 1
ATOM 1674 O O . GLU A 1 223 ? -18.960 -7.714 27.375 1.00 91.69 223 GLU A O 1
ATOM 1679 N N . GLN A 1 224 ? -16.895 -7.013 26.853 1.00 90.19 224 GLN A N 1
ATOM 1680 C CA . GLN A 1 224 ? -16.437 -6.894 28.242 1.00 90.19 224 GLN A CA 1
ATOM 1681 C C . GLN A 1 224 ? -17.260 -5.874 29.033 1.00 90.19 224 GLN A C 1
ATOM 1683 O O . GLN A 1 224 ? -17.634 -6.137 30.175 1.00 90.19 224 GLN A O 1
ATOM 1688 N N . LEU A 1 225 ? -17.580 -4.721 28.437 1.00 87.56 225 LEU A N 1
ATOM 1689 C CA . LEU A 1 225 ? -18.408 -3.703 29.079 1.00 87.56 225 LEU A CA 1
ATOM 1690 C C . LEU A 1 225 ? -19.836 -4.208 29.326 1.00 87.56 225 LEU A C 1
ATOM 1692 O O . LEU A 1 225 ? -20.410 -3.925 30.378 1.00 87.56 225 LEU A O 1
ATOM 1696 N N . VAL A 1 226 ? -20.409 -4.960 28.384 1.00 88.25 226 VAL A N 1
ATOM 1697 C CA . VAL A 1 226 ? -21.721 -5.602 28.552 1.00 88.25 226 VAL A CA 1
ATOM 1698 C C . VAL A 1 226 ? -21.672 -6.628 29.688 1.00 88.25 226 VAL A C 1
ATOM 1700 O O . VAL A 1 226 ? -22.500 -6.555 30.594 1.00 88.25 226 VAL A O 1
ATOM 1703 N N . ALA A 1 227 ? -20.662 -7.500 29.718 1.00 90.50 227 ALA A N 1
ATOM 1704 C CA . ALA A 1 227 ? -20.491 -8.488 30.783 1.00 90.50 227 ALA A CA 1
ATOM 1705 C C . ALA A 1 227 ? -20.290 -7.841 32.168 1.00 90.50 227 ALA A C 1
ATOM 1707 O O . ALA A 1 227 ? -20.865 -8.288 33.160 1.00 90.50 227 ALA A O 1
ATOM 1708 N N . LEU A 1 228 ? -19.520 -6.751 32.254 1.00 88.75 228 LEU A N 1
ATOM 1709 C CA . LEU A 1 228 ? -19.354 -5.985 33.494 1.00 88.75 228 LEU A CA 1
ATOM 1710 C C . LEU A 1 228 ? -20.675 -5.365 33.957 1.00 88.75 228 LEU A C 1
ATOM 1712 O O . LEU A 1 228 ? -20.990 -5.409 35.145 1.00 88.75 228 LEU A O 1
ATOM 1716 N N . ARG A 1 229 ? -21.484 -4.833 33.032 1.00 84.75 229 ARG A N 1
ATOM 1717 C CA . ARG A 1 229 ? -22.823 -4.323 33.364 1.00 84.75 229 ARG A CA 1
ATOM 1718 C C . ARG A 1 229 ? -23.711 -5.425 33.931 1.00 84.75 229 ARG A C 1
ATOM 1720 O O . ARG A 1 229 ? -24.375 -5.188 34.937 1.00 84.75 229 ARG A O 1
ATOM 1727 N N . GLU A 1 230 ? -23.690 -6.619 33.347 1.00 88.25 230 GLU A N 1
ATOM 1728 C CA . GLU A 1 230 ? -24.442 -7.770 33.862 1.00 88.25 230 GLU A CA 1
ATOM 1729 C C . GLU A 1 230 ? -24.007 -8.174 35.279 1.00 88.25 230 GLU A C 1
ATOM 1731 O O . GLU A 1 230 ? -24.856 -8.530 36.092 1.00 88.25 230 GLU A O 1
ATOM 1736 N N . GLN A 1 231 ? -22.718 -8.052 35.616 1.00 88.50 231 GLN A N 1
ATOM 1737 C CA . GLN A 1 231 ? -22.205 -8.311 36.970 1.00 88.50 231 GLN A CA 1
ATOM 1738 C C . GLN A 1 231 ? -22.566 -7.207 37.975 1.00 88.50 231 GLN A C 1
ATOM 1740 O O . GLN A 1 231 ? -22.818 -7.489 39.147 1.00 88.50 231 GLN A O 1
ATOM 1745 N N . MET A 1 232 ? -22.612 -5.946 37.537 1.00 86.00 232 MET A N 1
ATOM 1746 C CA . MET A 1 232 ? -22.943 -4.808 38.402 1.00 86.00 232 MET A CA 1
ATOM 1747 C C . MET A 1 232 ? -24.419 -4.777 38.810 1.00 86.00 232 MET A C 1
ATOM 1749 O O . MET A 1 232 ? -24.732 -4.370 39.929 1.00 86.00 232 MET A O 1
ATOM 1753 N N . VAL A 1 233 ? -25.332 -5.198 37.928 1.00 85.75 233 VAL A N 1
ATOM 1754 C CA . VAL A 1 233 ? -26.785 -5.182 38.183 1.00 85.75 233 VAL A CA 1
ATOM 1755 C C . VAL A 1 233 ? -27.187 -5.911 39.479 1.00 85.75 233 VAL A C 1
ATOM 1757 O O . VAL A 1 233 ? -27.842 -5.273 40.307 1.00 85.75 233 VAL A O 1
ATOM 1760 N N . PRO A 1 234 ? -26.809 -7.184 39.722 1.00 89.19 234 PRO A N 1
ATOM 1761 C CA . PRO A 1 234 ? -27.196 -7.887 40.946 1.00 89.19 234 PRO A CA 1
ATOM 1762 C C . PRO A 1 234 ? -26.546 -7.295 42.203 1.00 89.19 234 PRO A C 1
ATOM 1764 O O . PRO A 1 234 ? -27.187 -7.240 43.250 1.00 89.19 234 PRO A O 1
ATOM 1767 N N . LEU A 1 235 ? -25.303 -6.803 42.112 1.00 86.69 235 LEU A N 1
ATOM 1768 C CA . LEU A 1 235 ? -24.622 -6.142 43.234 1.00 86.69 235 LEU A CA 1
ATOM 1769 C C . LEU A 1 235 ? -25.355 -4.865 43.654 1.00 86.69 235 LEU A C 1
ATOM 1771 O O . LEU A 1 235 ? -25.600 -4.641 44.838 1.00 86.69 235 LEU A O 1
ATOM 1775 N N . ARG A 1 236 ? -25.754 -4.055 42.670 1.00 85.38 236 ARG A N 1
ATOM 1776 C CA . ARG A 1 236 ? -26.555 -2.851 42.884 1.00 85.38 236 ARG A CA 1
ATOM 1777 C C . ARG A 1 236 ? -27.908 -3.173 43.518 1.00 85.38 236 ARG A C 1
ATOM 1779 O O . ARG A 1 236 ? -28.254 -2.562 44.522 1.00 85.38 236 ARG A O 1
ATOM 1786 N N . GLN A 1 237 ? -28.631 -4.153 42.971 1.00 86.50 237 GLN A N 1
ATOM 1787 C CA . GLN A 1 237 ? -29.925 -4.588 43.511 1.00 86.50 237 GLN A CA 1
ATOM 1788 C C . GLN A 1 237 ? -29.812 -5.039 44.972 1.00 86.50 237 GLN A C 1
ATOM 1790 O O . GLN A 1 237 ? -30.629 -4.644 45.796 1.00 86.50 237 GLN A O 1
ATOM 1795 N N . PHE A 1 238 ? -28.767 -5.794 45.318 1.00 87.62 238 PHE A N 1
ATOM 1796 C CA . PHE A 1 238 ? -28.548 -6.255 46.688 1.00 87.62 238 PHE A CA 1
ATOM 1797 C C . PHE A 1 238 ? -28.317 -5.103 47.680 1.00 87.62 238 PHE A C 1
ATOM 1799 O O . PHE A 1 238 ? -28.852 -5.129 48.789 1.00 87.62 238 PHE A O 1
ATOM 1806 N N . ILE A 1 239 ? -27.549 -4.078 47.292 1.00 85.38 239 ILE A N 1
ATOM 1807 C CA . ILE A 1 239 ? -27.321 -2.884 48.124 1.00 85.38 239 ILE A CA 1
ATOM 1808 C C . ILE A 1 239 ? -28.619 -2.078 48.279 1.00 85.38 239 ILE A C 1
ATOM 1810 O O . ILE A 1 239 ? -28.952 -1.672 49.395 1.00 85.38 239 ILE A O 1
ATOM 1814 N N . ASP A 1 240 ? -29.369 -1.883 47.190 1.00 84.06 240 ASP A N 1
ATOM 1815 C CA . ASP A 1 240 ? -30.663 -1.189 47.211 1.00 84.06 240 ASP A CA 1
ATOM 1816 C C . ASP A 1 240 ? -31.672 -1.910 48.130 1.00 84.06 240 ASP A C 1
ATOM 1818 O O . ASP A 1 240 ? -32.337 -1.273 48.954 1.00 84.06 240 ASP A O 1
ATOM 1822 N N . ASP A 1 241 ? -31.742 -3.243 48.060 1.00 86.38 241 ASP A N 1
ATOM 1823 C CA . ASP A 1 241 ? -32.601 -4.059 48.924 1.00 86.38 241 ASP A CA 1
ATOM 1824 C C . ASP A 1 241 ? -32.148 -4.018 50.392 1.00 86.38 241 ASP A C 1
ATOM 1826 O O . ASP A 1 241 ? -32.979 -3.864 51.291 1.00 86.38 241 ASP A O 1
ATOM 1830 N N . ALA A 1 242 ? -30.839 -4.070 50.663 1.00 84.56 242 ALA A N 1
ATOM 1831 C CA . ALA A 1 242 ? -30.298 -3.944 52.016 1.00 84.56 242 ALA A CA 1
ATOM 1832 C C . ALA A 1 242 ? -30.655 -2.588 52.654 1.00 84.56 242 ALA A C 1
ATOM 1834 O O . ALA A 1 242 ? -31.064 -2.541 53.819 1.00 84.56 242 ALA A O 1
ATOM 1835 N N . LEU A 1 243 ? -30.571 -1.495 51.887 1.00 82.38 243 LEU A N 1
ATOM 1836 C CA . LEU A 1 243 ? -31.008 -0.165 52.323 1.00 82.38 243 LEU A CA 1
ATOM 1837 C C . LEU A 1 243 ? -32.516 -0.130 52.596 1.00 82.38 243 LEU A C 1
ATOM 1839 O O . LEU A 1 243 ? -32.948 0.423 53.609 1.00 82.38 243 LEU A O 1
ATOM 1843 N N . ARG A 1 244 ? -33.325 -0.753 51.730 1.00 84.19 244 ARG A N 1
ATOM 1844 C CA . ARG A 1 244 ? -34.786 -0.819 51.887 1.00 84.19 244 ARG A CA 1
ATOM 1845 C C . ARG A 1 244 ? -35.213 -1.628 53.112 1.00 84.19 244 ARG A C 1
ATOM 1847 O O . ARG A 1 244 ? -36.204 -1.284 53.753 1.00 84.19 244 ARG A O 1
ATOM 1854 N N . CYS A 1 245 ? -34.461 -2.670 53.452 1.00 86.31 245 CYS A N 1
ATOM 1855 C CA . CYS A 1 245 ? -34.666 -3.486 54.646 1.00 86.31 245 CYS A CA 1
ATOM 1856 C C . CYS A 1 245 ? -34.088 -2.862 55.929 1.00 86.31 245 CYS A C 1
ATOM 1858 O O . CYS A 1 245 ? -34.219 -3.460 56.995 1.00 86.31 245 CYS A O 1
ATOM 1860 N N . GLY A 1 246 ? -33.474 -1.675 55.858 1.00 82.44 246 GLY A N 1
ATOM 1861 C CA . GLY A 1 246 ? -32.930 -0.980 57.027 1.00 82.44 246 GLY A CA 1
ATOM 1862 C C . GLY A 1 246 ? -31.679 -1.641 57.609 1.00 82.44 246 GLY A C 1
ATOM 1863 O O . GLY A 1 246 ? -31.433 -1.531 58.810 1.00 82.44 246 GLY A O 1
ATOM 1864 N N . MET A 1 247 ? -30.899 -2.344 56.782 1.00 82.75 247 MET A N 1
ATOM 1865 C CA . MET A 1 247 ? -29.650 -2.960 57.223 1.00 82.75 247 MET A CA 1
ATOM 1866 C C . MET A 1 247 ? -28.651 -1.884 57.681 1.00 82.75 247 MET A C 1
ATOM 1868 O O . MET A 1 247 ? -28.513 -0.856 57.012 1.00 82.75 247 MET A O 1
ATOM 1872 N N . PRO A 1 248 ? -27.922 -2.102 58.791 1.00 79.31 248 PRO A N 1
ATOM 1873 C CA . PRO A 1 248 ? -26.950 -1.143 59.304 1.00 79.31 248 PRO A CA 1
ATOM 1874 C C . PRO A 1 248 ? -25.659 -1.193 58.471 1.00 79.31 248 PRO A C 1
ATOM 1876 O O . PRO A 1 248 ? -24.667 -1.798 58.875 1.00 79.31 248 PRO A O 1
ATOM 1879 N N . ILE A 1 249 ? -25.690 -0.580 57.288 1.00 82.69 249 ILE A N 1
ATOM 1880 C CA . ILE A 1 249 ? -24.539 -0.423 56.390 1.00 82.69 249 ILE A CA 1
ATOM 1881 C C . ILE A 1 249 ? -24.079 1.037 56.338 1.00 82.69 249 ILE A C 1
ATOM 1883 O O . ILE A 1 249 ? -24.818 1.950 56.709 1.00 82.69 249 ILE A O 1
ATOM 1887 N N . ASP A 1 250 ? -22.861 1.269 55.847 1.00 85.81 250 ASP A N 1
ATOM 1888 C CA . ASP A 1 250 ? -22.372 2.618 55.564 1.00 85.81 250 ASP A CA 1
ATOM 1889 C C . ASP A 1 250 ? -23.133 3.216 54.369 1.00 85.81 250 ASP A C 1
ATOM 1891 O O . ASP A 1 250 ? -22.876 2.905 53.205 1.00 85.81 250 ASP A O 1
ATOM 1895 N N . ILE A 1 251 ? -24.097 4.084 54.677 1.00 77.06 251 ILE A N 1
ATOM 1896 C CA . ILE A 1 251 ? -24.967 4.732 53.691 1.00 77.06 251 ILE A CA 1
ATOM 1897 C C . ILE A 1 251 ? -24.163 5.638 52.747 1.00 77.06 251 ILE A C 1
ATOM 1899 O O . ILE A 1 251 ? -24.546 5.786 51.587 1.00 77.06 251 ILE A O 1
ATOM 1903 N N . SER A 1 252 ? -23.067 6.246 53.214 1.00 80.19 252 SER A N 1
ATOM 1904 C CA . SER A 1 252 ? -22.250 7.135 52.383 1.00 80.19 252 SER A CA 1
ATOM 1905 C C . SER A 1 252 ? -21.507 6.332 51.320 1.00 80.19 252 SER A C 1
ATOM 1907 O O . SER A 1 252 ? -21.632 6.633 50.134 1.00 80.19 252 SER A O 1
ATOM 1909 N N . ALA A 1 253 ? -20.826 5.260 51.735 1.00 81.44 253 ALA A N 1
ATOM 1910 C CA . ALA A 1 253 ? -20.121 4.361 50.823 1.00 81.44 253 ALA A CA 1
ATOM 1911 C C . ALA A 1 253 ? -21.083 3.642 49.858 1.00 81.44 253 ALA A C 1
ATOM 1913 O O . ALA A 1 253 ? -20.795 3.512 48.670 1.00 81.44 253 ALA A O 1
ATOM 1914 N N . ALA A 1 254 ? -22.260 3.222 50.339 1.00 75.19 254 ALA A N 1
ATOM 1915 C CA . ALA A 1 254 ? -23.287 2.608 49.497 1.00 75.19 254 ALA A CA 1
ATOM 1916 C C . ALA A 1 254 ? -23.805 3.579 48.425 1.00 75.19 254 ALA A C 1
ATOM 1918 O O . ALA A 1 254 ? -23.947 3.197 47.267 1.00 75.19 254 ALA A O 1
ATOM 1919 N N . ARG A 1 255 ? -24.056 4.847 48.779 1.00 76.62 255 ARG A N 1
ATOM 1920 C CA . ARG A 1 255 ? -24.483 5.867 47.810 1.00 76.62 255 ARG A CA 1
ATOM 1921 C C . ARG A 1 255 ? -23.409 6.155 46.772 1.00 76.62 255 ARG A C 1
ATOM 1923 O O . ARG A 1 255 ? -23.753 6.264 45.603 1.00 76.62 255 ARG A O 1
ATOM 1930 N N . GLU A 1 256 ? -22.146 6.245 47.175 1.00 80.94 256 GLU A N 1
ATOM 1931 C CA . GLU A 1 256 ? -21.022 6.445 46.255 1.00 80.94 256 GLU A CA 1
ATOM 1932 C C . GLU A 1 256 ? -20.878 5.274 45.269 1.00 80.94 256 GLU A C 1
ATOM 1934 O O . GLU A 1 256 ? -20.787 5.498 44.066 1.00 80.94 256 GLU A O 1
ATOM 1939 N N . ALA A 1 257 ? -20.979 4.027 45.741 1.00 75.12 257 ALA A N 1
ATOM 1940 C CA . ALA A 1 257 ? -20.909 2.834 44.890 1.00 75.12 257 ALA A CA 1
ATOM 1941 C C . ALA A 1 257 ? -22.080 2.706 43.890 1.00 75.12 257 ALA A C 1
ATOM 1943 O O . ALA A 1 257 ? -21.946 2.062 42.849 1.00 75.12 257 ALA A O 1
ATOM 1944 N N . LEU A 1 258 ? -23.236 3.301 44.201 1.00 71.94 258 LEU A N 1
ATOM 1945 C CA . LEU A 1 258 ? -24.423 3.312 43.337 1.00 71.94 258 LEU A CA 1
ATOM 1946 C C . LEU A 1 258 ? -24.385 4.414 42.266 1.00 71.94 258 LEU A C 1
ATOM 1948 O O . LEU A 1 258 ? -25.180 4.370 41.317 1.00 71.94 258 LEU A O 1
ATOM 1952 N N . VAL A 1 259 ? -23.486 5.395 42.400 1.00 76.69 259 VAL A N 1
ATOM 1953 C CA . VAL A 1 259 ? -23.262 6.427 41.386 1.00 76.69 259 VAL A CA 1
ATOM 1954 C C . VAL A 1 259 ? -22.479 5.795 40.241 1.00 76.69 259 VAL A C 1
ATOM 1956 O O . VAL A 1 259 ? -21.297 5.490 40.357 1.00 76.69 259 VAL A O 1
ATOM 1959 N N . ILE A 1 260 ? -23.149 5.597 39.107 1.00 67.56 260 ILE A N 1
ATOM 1960 C CA . ILE A 1 260 ? -22.447 5.317 37.855 1.00 67.56 260 ILE A CA 1
ATOM 1961 C C . ILE A 1 260 ? -21.756 6.631 37.475 1.00 67.56 260 ILE A C 1
ATOM 1963 O O . ILE A 1 260 ? -22.465 7.633 37.361 1.00 67.56 260 ILE A O 1
ATOM 1967 N N . PRO A 1 261 ? -20.420 6.666 37.306 1.00 65.00 261 PRO A N 1
ATOM 1968 C CA . PRO A 1 261 ? -19.745 7.862 36.823 1.00 65.00 261 PRO A CA 1
ATOM 1969 C C . PRO A 1 261 ? -20.431 8.329 35.541 1.00 65.00 261 PRO A C 1
ATOM 1971 O O . PRO A 1 261 ? -20.709 7.495 34.674 1.00 65.00 261 PRO A O 1
ATOM 1974 N N . ASP A 1 262 ? -20.712 9.627 35.416 1.00 58.34 262 ASP A N 1
ATOM 1975 C CA . ASP A 1 262 ? -21.249 10.188 34.179 1.00 58.34 262 ASP A CA 1
ATOM 1976 C C . ASP A 1 262 ? -20.194 10.033 33.075 1.00 58.34 262 ASP A C 1
ATOM 1978 O O . ASP A 1 262 ? -19.355 10.906 32.834 1.00 58.34 262 ASP A O 1
ATOM 1982 N N . LEU A 1 263 ? -20.217 8.876 32.416 1.00 61.31 263 LEU A N 1
ATOM 1983 C CA . LEU A 1 263 ? -19.464 8.584 31.209 1.00 61.31 263 LEU A CA 1
ATOM 1984 C C . LEU A 1 263 ? -20.116 9.397 30.094 1.00 61.31 263 LEU A C 1
ATOM 1986 O O . LEU A 1 263 ? -20.975 8.917 29.354 1.00 61.31 263 LEU A O 1
ATOM 1990 N N . HIS A 1 264 ? -19.761 10.676 30.043 1.00 57.31 264 HIS A N 1
ATOM 1991 C CA . HIS A 1 264 ? -20.206 11.578 29.001 1.00 57.31 264 HIS A CA 1
ATOM 1992 C C . HIS A 1 264 ? -19.751 11.031 27.645 1.00 57.31 264 HIS A C 1
ATOM 1994 O O . HIS A 1 264 ? -18.627 10.550 27.494 1.00 57.31 264 HIS A O 1
ATOM 2000 N N . TRP A 1 265 ? -20.610 11.157 26.633 1.00 55.69 265 TRP A N 1
ATOM 2001 C CA . TRP A 1 265 ? -20.258 10.942 25.225 1.00 55.69 265 TRP A CA 1
ATOM 2002 C C . TRP A 1 265 ? -19.379 12.101 24.720 1.00 55.69 265 TRP A C 1
ATOM 2004 O O . TRP A 1 265 ? -19.676 12.765 23.734 1.00 55.69 265 TRP A O 1
ATOM 2014 N N . SER A 1 266 ? -18.319 12.433 25.442 1.00 57.16 266 SER A N 1
ATOM 2015 C CA . SER A 1 266 ? -17.295 13.363 24.993 1.00 57.16 266 SER A CA 1
ATOM 2016 C C . SER A 1 266 ? -16.013 12.560 24.940 1.00 57.16 266 SER A C 1
ATOM 2018 O O . SER A 1 266 ? -15.470 12.197 25.981 1.00 57.16 266 SER A O 1
ATOM 2020 N N . GLY A 1 267 ? -15.588 12.206 23.727 1.00 61.34 267 GLY A N 1
ATOM 2021 C CA . GLY A 1 267 ? -14.309 11.540 23.530 1.00 61.34 267 GLY A CA 1
ATOM 2022 C C . GLY A 1 267 ? -13.200 12.376 24.158 1.00 61.34 267 GLY A C 1
ATOM 2023 O O . GLY A 1 267 ? -13.142 13.586 23.947 1.00 61.34 267 GLY A O 1
ATOM 2024 N N . ASP A 1 268 ? -12.357 11.730 24.953 1.00 77.56 268 ASP A N 1
ATOM 2025 C CA . ASP A 1 268 ? -11.142 12.341 25.468 1.00 77.56 268 ASP A CA 1
ATOM 2026 C C . ASP A 1 268 ? -10.169 12.565 24.299 1.00 77.56 268 ASP A C 1
ATOM 2028 O O . ASP A 1 268 ? -9.934 11.657 23.490 1.00 77.56 268 ASP A O 1
ATOM 2032 N N . GLN A 1 269 ? -9.632 13.781 24.190 1.00 79.88 269 GLN A N 1
ATOM 2033 C CA . GLN A 1 269 ? -8.689 14.153 23.138 1.00 79.88 269 GLN A CA 1
ATOM 2034 C C . GLN A 1 269 ? -7.458 13.238 23.166 1.00 79.88 269 GLN A C 1
ATOM 2036 O O . GLN A 1 269 ? -6.974 12.829 22.108 1.00 79.88 269 GLN A O 1
ATOM 2041 N N . ASP A 1 270 ? -7.013 12.840 24.358 1.00 80.75 270 ASP A N 1
ATOM 2042 C CA . ASP A 1 270 ? -5.867 11.950 24.536 1.00 80.75 270 ASP A CA 1
ATOM 2043 C C . ASP A 1 270 ? -6.168 10.546 23.995 1.00 80.75 270 ASP A C 1
ATOM 2045 O O . ASP A 1 270 ? -5.349 9.943 23.298 1.00 80.75 270 ASP A O 1
ATOM 2049 N N . MET A 1 271 ? -7.381 10.034 24.228 1.00 82.62 271 MET A N 1
ATOM 2050 C CA . MET A 1 271 ? -7.819 8.748 23.674 1.00 82.62 271 MET A CA 1
ATOM 2051 C C . MET A 1 271 ? -7.964 8.785 22.154 1.00 82.62 271 MET A C 1
ATOM 2053 O O . MET A 1 271 ? -7.623 7.809 21.482 1.00 82.62 271 MET A O 1
ATOM 2057 N N . HIS A 1 272 ? -8.429 9.905 21.599 1.00 83.69 272 HIS A N 1
ATOM 2058 C CA . HIS A 1 272 ? -8.480 10.093 20.152 1.00 83.69 272 HIS A CA 1
ATOM 2059 C C . HIS A 1 272 ? -7.073 10.045 19.534 1.00 83.69 272 HIS A C 1
ATOM 2061 O O . HIS A 1 272 ? -6.856 9.339 18.546 1.00 83.69 272 HIS A O 1
ATOM 2067 N N . VAL A 1 273 ? -6.100 10.741 20.133 1.00 87.06 273 VAL A N 1
ATOM 2068 C CA . VAL A 1 273 ? -4.701 10.716 19.674 1.00 87.06 273 VAL A CA 1
ATOM 2069 C C . VAL A 1 273 ? -4.105 9.314 19.785 1.00 87.06 273 VAL A C 1
ATOM 2071 O O . VAL A 1 273 ? -3.503 8.833 18.826 1.00 87.06 273 VAL A O 1
ATOM 2074 N N . ARG A 1 274 ? -4.332 8.607 20.898 1.00 87.94 274 ARG A N 1
ATOM 2075 C CA . ARG A 1 274 ? -3.856 7.225 21.068 1.00 87.94 274 ARG A CA 1
ATOM 2076 C C . ARG A 1 274 ? -4.423 6.275 20.021 1.00 87.94 274 ARG A C 1
ATOM 2078 O O . ARG A 1 274 ? -3.677 5.466 19.482 1.00 87.94 274 ARG A O 1
ATOM 2085 N N . LEU A 1 275 ? -5.713 6.381 19.698 1.00 89.75 275 LEU A N 1
ATOM 2086 C CA . LEU A 1 275 ? -6.336 5.573 18.643 1.00 89.75 275 LEU A CA 1
ATOM 2087 C C . LEU A 1 275 ? -5.742 5.874 17.267 1.00 89.75 275 LEU A C 1
ATOM 2089 O O . LEU A 1 275 ? -5.524 4.954 16.480 1.00 89.75 275 LEU A O 1
ATOM 2093 N N . HIS A 1 276 ? -5.447 7.142 16.985 1.00 89.62 276 HIS A N 1
ATOM 2094 C CA . HIS A 1 276 ? -4.775 7.529 15.751 1.00 89.62 276 HIS A CA 1
ATOM 2095 C C . HIS A 1 276 ? -3.355 6.947 15.677 1.00 89.62 276 HIS A C 1
ATOM 2097 O O . HIS A 1 276 ? -3.006 6.297 14.694 1.00 89.62 276 HIS A O 1
ATOM 2103 N N . ASN A 1 277 ? -2.556 7.122 16.732 1.00 90.94 277 ASN A N 1
ATOM 2104 C CA . ASN A 1 277 ? -1.200 6.576 16.827 1.00 90.94 277 ASN A CA 1
ATOM 2105 C C . ASN A 1 277 ? -1.197 5.049 16.704 1.00 90.94 277 ASN A C 1
ATOM 2107 O O . ASN A 1 277 ? -0.378 4.491 15.978 1.00 90.94 277 ASN A O 1
ATOM 2111 N N . TYR A 1 278 ? -2.162 4.383 17.340 1.00 93.06 278 TYR A N 1
ATOM 2112 C CA . TYR A 1 278 ? -2.332 2.941 17.239 1.00 93.06 278 TYR A CA 1
ATOM 2113 C C . TYR A 1 278 ? -2.594 2.485 15.807 1.00 93.06 278 TYR A C 1
ATOM 2115 O O . TYR A 1 278 ? -1.954 1.555 15.324 1.00 93.06 278 TYR A O 1
ATOM 2123 N N . ARG A 1 279 ? -3.505 3.171 15.111 1.00 92.75 279 ARG A N 1
ATOM 2124 C CA . ARG A 1 279 ? -3.835 2.878 13.717 1.00 92.75 279 ARG A CA 1
ATOM 2125 C C . ARG A 1 279 ? -2.614 2.990 12.811 1.00 92.75 279 ARG A C 1
ATOM 2127 O O . ARG A 1 279 ? -2.424 2.141 11.947 1.00 92.75 279 ARG A O 1
ATOM 2134 N N . GLU A 1 280 ? -1.801 4.027 12.997 1.00 91.94 280 GLU A N 1
ATOM 2135 C CA . GLU A 1 280 ? -0.564 4.206 12.232 1.00 91.94 280 GLU A CA 1
ATOM 2136 C C . GLU A 1 280 ? 0.484 3.143 12.583 1.00 91.94 280 GLU A C 1
ATOM 2138 O O . GLU A 1 280 ? 1.114 2.584 11.686 1.00 91.94 280 GLU A O 1
ATOM 2143 N N . ALA A 1 281 ? 0.630 2.801 13.865 1.00 92.69 281 ALA A N 1
ATOM 2144 C CA . ALA A 1 281 ? 1.563 1.771 14.309 1.00 92.69 281 ALA A CA 1
ATOM 2145 C C . ALA A 1 281 ? 1.189 0.378 13.768 1.00 92.69 281 ALA A C 1
ATOM 2147 O O . ALA A 1 281 ? 2.060 -0.337 13.273 1.00 92.69 281 ALA A O 1
ATOM 2148 N N . LEU A 1 282 ? -0.104 0.032 13.749 1.00 93.19 282 LEU A N 1
ATOM 2149 C CA . LEU A 1 282 ? -0.608 -1.228 13.186 1.00 93.19 282 LEU A CA 1
ATOM 2150 C C . LEU A 1 282 ? -0.278 -1.404 11.700 1.00 93.19 282 LEU A C 1
ATOM 2152 O O . LEU A 1 282 ? -0.099 -2.527 11.238 1.00 93.19 282 LEU A O 1
ATOM 2156 N N . ARG A 1 283 ? -0.169 -0.316 10.930 1.00 90.81 283 ARG A N 1
ATOM 2157 C CA . ARG A 1 283 ? 0.214 -0.398 9.507 1.00 90.81 283 ARG A CA 1
ATOM 2158 C C . ARG A 1 283 ? 1.668 -0.814 9.307 1.00 90.81 283 ARG A C 1
ATOM 2160 O O . ARG A 1 283 ? 2.024 -1.252 8.217 1.00 90.81 283 ARG A O 1
ATOM 2167 N N . GLN A 1 284 ? 2.507 -0.633 10.323 1.00 91.69 284 GLN A N 1
ATOM 2168 C CA . GLN A 1 284 ? 3.928 -0.967 10.280 1.00 91.69 284 GLN A CA 1
ATOM 2169 C C . GLN A 1 284 ? 4.196 -2.325 10.926 1.00 91.69 284 GLN A C 1
ATOM 2171 O O . GLN A 1 284 ? 5.001 -3.102 10.412 1.00 91.69 284 GLN A O 1
ATOM 2176 N N . ASP A 1 285 ? 3.504 -2.610 12.029 1.00 92.88 285 ASP A N 1
ATOM 2177 C CA . ASP A 1 285 ? 3.665 -3.829 12.806 1.00 92.88 285 ASP A CA 1
ATOM 2178 C C . ASP A 1 285 ? 2.312 -4.308 13.357 1.00 92.88 285 ASP A C 1
ATOM 2180 O O . ASP A 1 285 ? 1.632 -3.626 14.124 1.00 92.88 285 ASP A O 1
ATOM 2184 N N . ALA A 1 286 ? 1.934 -5.523 12.964 1.00 92.75 286 ALA A N 1
ATOM 2185 C CA . ALA A 1 286 ? 0.670 -6.140 13.337 1.00 92.75 286 ALA A CA 1
ATOM 2186 C C . ALA A 1 286 ? 0.613 -6.605 14.799 1.00 92.75 286 ALA A C 1
ATOM 2188 O O . ALA A 1 286 ? -0.468 -6.976 15.257 1.00 92.75 286 ALA A O 1
ATOM 2189 N N . ASP A 1 287 ? 1.741 -6.646 15.514 1.00 92.12 287 ASP A N 1
ATOM 2190 C CA . ASP A 1 287 ? 1.839 -7.141 16.893 1.00 92.12 287 ASP A CA 1
ATOM 2191 C C . ASP A 1 287 ? 1.822 -6.016 17.942 1.00 92.12 287 ASP A C 1
ATOM 2193 O O . ASP A 1 287 ? 1.764 -6.278 19.146 1.00 92.12 287 ASP A O 1
ATOM 2197 N N . VAL A 1 288 ? 1.740 -4.761 17.492 1.00 92.69 288 VAL A N 1
ATOM 2198 C CA . VAL A 1 288 ? 1.607 -3.578 18.349 1.00 92.69 288 VAL A CA 1
ATOM 2199 C C . VAL A 1 288 ? 0.366 -3.668 19.241 1.00 92.69 288 VAL A C 1
ATOM 2201 O O . VAL A 1 288 ? -0.695 -4.134 18.812 1.00 92.69 288 VAL A O 1
ATOM 2204 N N . GLN A 1 289 ? 0.492 -3.204 20.485 1.00 90.69 289 GLN A N 1
ATOM 2205 C CA . GLN A 1 289 ? -0.609 -3.100 21.443 1.00 90.69 289 GLN A CA 1
ATOM 2206 C C . GLN A 1 289 ? -1.082 -1.649 21.585 1.00 90.69 289 GLN A C 1
ATOM 2208 O O . GLN A 1 289 ? -0.304 -0.697 21.446 1.00 90.69 289 GLN A O 1
ATOM 2213 N N . PHE A 1 290 ? -2.373 -1.476 21.869 1.00 88.50 290 PHE A N 1
ATOM 2214 C CA . PHE A 1 290 ? -2.986 -0.159 22.067 1.00 88.50 290 PHE A CA 1
ATOM 2215 C C . PHE A 1 290 ? -2.456 0.535 23.336 1.00 88.50 290 PHE A C 1
ATOM 2217 O O . PHE A 1 290 ? -2.317 1.759 23.418 1.00 88.50 290 PHE A O 1
ATOM 2224 N N . GLU A 1 291 ? -2.142 -0.267 24.343 1.00 86.81 291 GLU A N 1
ATOM 2225 C CA . GLU A 1 291 ? -1.696 0.121 25.674 1.00 86.81 291 GLU A CA 1
ATOM 2226 C C . GLU A 1 291 ? -0.346 0.850 25.631 1.00 86.81 291 GLU A C 1
ATOM 2228 O O . GLU A 1 291 ? -0.126 1.756 26.431 1.00 86.81 291 GLU A O 1
ATOM 2233 N N . ASP A 1 292 ? 0.481 0.549 24.629 1.00 87.50 292 ASP A N 1
ATOM 2234 C CA . ASP A 1 292 ? 1.815 1.126 24.445 1.00 87.50 292 ASP A CA 1
ATOM 2235 C C . ASP A 1 292 ? 1.804 2.467 23.683 1.00 87.50 292 ASP A C 1
ATOM 2237 O O . ASP A 1 292 ? 2.853 3.087 23.489 1.00 87.50 292 ASP A O 1
ATOM 2241 N N . GLN A 1 293 ? 0.637 2.930 23.213 1.00 86.44 293 GLN A N 1
ATOM 2242 C CA . GLN A 1 293 ? 0.559 4.100 22.338 1.00 86.44 293 GLN A CA 1
ATOM 2243 C C . GLN A 1 293 ? 0.597 5.423 23.107 1.00 86.44 293 GLN A C 1
ATOM 2245 O O . GLN A 1 293 ? -0.194 5.605 24.042 1.00 86.44 293 GLN A O 1
ATOM 2250 N N . PRO A 1 294 ? 1.454 6.376 22.687 1.00 81.81 294 PRO A N 1
ATOM 2251 C CA . PRO A 1 294 ? 1.596 7.656 23.363 1.00 81.81 294 PRO A CA 1
ATOM 2252 C C . PRO A 1 294 ? 0.343 8.518 23.186 1.00 81.81 294 PRO A C 1
ATOM 2254 O O . PRO A 1 294 ? -0.345 8.443 22.165 1.00 81.81 294 PRO A O 1
ATOM 2257 N N . THR A 1 295 ? 0.082 9.371 24.174 1.00 77.88 295 THR A N 1
ATOM 2258 C CA . THR A 1 295 ? -0.959 10.413 24.140 1.00 77.88 295 THR A CA 1
ATOM 2259 C C . THR A 1 295 ? -0.559 11.636 23.313 1.00 77.88 295 THR A C 1
ATOM 2261 O O . THR A 1 295 ? -1.409 12.459 22.992 1.00 77.88 295 THR A O 1
ATOM 2264 N N . GLU A 1 296 ? 0.711 11.746 22.918 1.00 69.75 296 GLU A N 1
ATOM 2265 C CA . GLU A 1 296 ? 1.222 12.818 22.061 1.00 69.75 296 GLU A CA 1
ATOM 2266 C C . GLU A 1 296 ? 1.265 12.380 20.588 1.00 69.75 296 GLU A C 1
ATOM 2268 O O . GLU A 1 296 ? 1.624 11.245 20.264 1.00 69.75 296 GLU A O 1
ATOM 2273 N N . VAL A 1 297 ? 0.917 13.287 19.671 1.00 57.69 297 VAL A N 1
ATOM 2274 C CA . VAL A 1 297 ? 1.079 13.063 18.226 1.00 57.69 297 VAL A CA 1
ATOM 2275 C C . VAL A 1 297 ? 2.569 13.168 17.905 1.00 57.69 297 VAL A C 1
ATOM 2277 O O . VAL A 1 297 ? 3.149 14.245 18.047 1.00 57.69 297 VAL A O 1
ATOM 2280 N N . LYS A 1 298 ? 3.200 12.074 17.465 1.00 53.84 298 LYS A N 1
ATOM 2281 C CA . LYS A 1 298 ? 4.551 12.159 16.892 1.00 53.84 298 LYS A CA 1
ATOM 2282 C C . LYS A 1 298 ? 4.454 12.938 15.574 1.00 53.84 298 LYS A C 1
ATOM 2284 O O . LYS A 1 298 ? 3.785 12.474 14.653 1.00 53.84 298 LYS A O 1
ATOM 2289 N N . GLN A 1 299 ? 5.049 14.133 15.540 1.00 42.41 299 GLN A N 1
ATOM 2290 C CA . GLN A 1 299 ? 5.229 14.938 14.324 1.00 42.41 299 GLN A CA 1
ATOM 2291 C C . GLN A 1 299 ? 6.251 14.301 13.385 1.00 42.41 299 GLN A C 1
ATOM 2293 O O . GLN A 1 299 ? 7.234 13.719 13.902 1.00 42.41 299 GLN A O 1
#

Solvent-accessible surface area (backbone atoms only — not comparable to full-atom values): 17025 Å² total; per-residue (Å²): 138,80,84,78,79,85,74,71,65,57,44,65,29,23,17,30,24,42,82,86,68,51,70,80,45,64,58,33,57,63,68,58,32,53,52,48,48,53,50,49,34,72,77,34,71,88,44,54,93,43,63,45,80,43,77,31,80,69,40,74,57,76,78,80,84,76,82,64,72,75,83,67,60,73,74,76,75,77,77,72,78,90,65,82,91,68,65,88,93,42,38,48,60,52,24,44,52,30,43,52,46,36,54,54,34,47,54,51,30,52,51,32,47,54,52,30,51,54,33,49,55,49,31,53,50,32,50,53,50,35,52,53,45,51,54,48,34,53,52,49,53,52,50,52,50,50,55,50,52,54,34,54,76,68,74,45,81,80,73,98,64,84,84,66,88,63,42,73,65,60,45,52,50,35,49,51,52,30,52,54,33,49,54,50,32,53,52,32,50,50,48,33,53,52,31,48,54,50,34,55,51,30,50,52,50,20,51,48,30,32,52,44,39,53,49,54,56,50,50,52,51,51,51,50,52,52,53,50,50,63,60,46,51,61,57,51,51,51,53,55,50,38,57,74,70,65,53,97,64,66,63,67,61,52,54,56,71,67,53,73,76,84,79,61,98,62,84,52,68,47,58,54,37,20,52,52,49,33,53,58,45,35,56,77,36,52,82,67,58,70,87,78,37,53,62,66,83,86,127

Foldseek 3Di:
DDDPPPDQDWQKAKFKAFLVGDTPDASDHPVVRVVVLVVVCVVDVVRPVGIDIGIHDTDGDDDPPDDDCVVPPDPDPPDDPDFDDDPPPCLLVVLVVLLVLLVV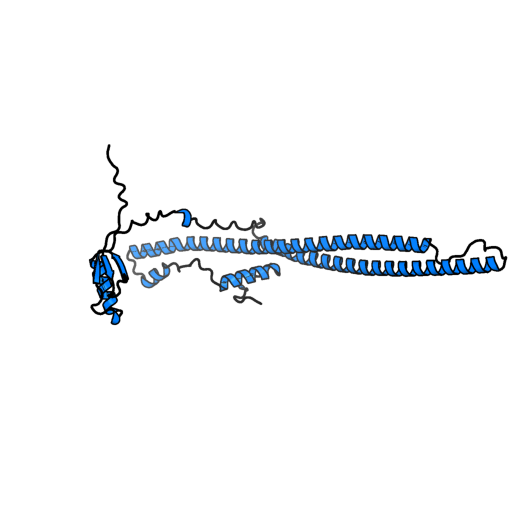LVVQLVVLVVQLVVLVVVLVVLVVVLVVLVVLQVVLVVVLVVVQVVCVVVVHDDDPDSPSVSDPVVSVVSVVSSVVSVVSSVVSVVSSVVSVVSSVVSLVSSLSSLVVVVVSVVVVVVVVVVVVVVVVVVVLVVLVVCVVVVPPDDPVVNVVSNDDPCPDPPDDLLLVQLVVQSSVVCSNHSPDDSVPGGSDRDD

Nearest PDB structures (foldseek):
  6pyu-assembly1_B  TM=4.138E-01  e=1.074E+00  Homo sapiens
  6oco-assembly1_B  TM=4.220E-01  e=1.576E+00  Bos taurus
  8bcy-assembly1_B  TM=3.961E-01  e=1.492E+00  Bos taurus
  6pyr-assembly1_B  TM=3.976E-01  e=1.664E+00  Homo sapiens
  8tsc-assembly1_B  TM=3.943E-01  e=2.878E+00  Homo sapiens

Sequence (299 aa):
MSTISNDSPMRTGWSVVDKQGKELCSLVPRSTADDMKWFYMQSNPAYGNGLEIKRSEPKPMPAPIVFSPDIYKPMAVPTPPKLPDIEAGRERAHLRECIERCKVTLTALEAAKVAAERAREHLAGCEAELTRLRAADVAETASAGAQLADRLKAGQAAPPEPKLRTGRAAVLDAEARRDAALGACELLGADVTAATKAMEQAAHDAQLAADVVMRSELQQRIEQLVALREQMVPLRQFIDDALRCGMPIDISAAREALVIPDLHWSGDQDMHVRLHNYREALRQDADVQFEDQPTEVKQ

Secondary structure (DSSP, 8-state):
-------PPEE--EEEE-TTS-EEEEEE-HHHHHHHHHHHHHH-GGGGGG-EEEEPPPEEPPPP----GGGG---PPP---------TT-HHHHHHHHHHHHHHHHHHHHHHHHHHHHHHHHHHHHHHHHHHHHHHHHHHHHHHHHHHHHHHHTTPPPPSS---SS-HHHHHHHHHHHHHHHHHHHHHHHHHHHHHHHHHHHHHHHHHHHHHHHHHHHHHHHHHHHHHHHHHHHHHHHHHHHHHTT----HHHHHHHH------S---HHHHHHHHHHHHHHTT-TT--STT--SS---

Mean predicted aligned error: 16.87 Å

pLDDT: mean 82.15, std 14.16, range [36.59, 97.31]